Protein AF-A0A252CTJ3-F1 (afdb_monomer_lite)

Secondary structure (DSSP, 8-state):
---S---------SSHHHHHHHHHHHTTTS---HHHHHHHHHHHHHHHHHHHHHHHHHHHHHHHHHTT--TTT-----PPP--TTHHHHHHHHHTT---HHHHHHHHHHHHHHHHHHHTT-HHHHHHHHHIIIII-HHHHHHHHHHS--STT---------STTBTTB-SS--SSTTEEEETTTEEEETTTS-HHHHHHH-TT--BTT---SSS----S---------HHHHHHHHHHHHHTTS-HHHHHHHHHHHHHHHT------

Structure (mmCIF, N/CA/C/O backbone):
data_AF-A0A252CTJ3-F1
#
_entry.id   AF-A0A252CTJ3-F1
#
loop_
_atom_site.group_PDB
_atom_site.id
_atom_site.type_symbol
_atom_site.label_atom_id
_atom_site.label_alt_id
_atom_site.label_comp_id
_atom_site.label_asym_id
_atom_site.label_entity_id
_atom_site.label_seq_id
_atom_site.pdbx_PDB_ins_code
_atom_site.Cartn_x
_atom_site.Cartn_y
_atom_site.Cartn_z
_atom_site.occupancy
_atom_site.B_iso_or_equiv
_atom_site.auth_seq_id
_atom_site.auth_comp_id
_atom_site.auth_asym_id
_atom_site.auth_atom_id
_atom_site.pdbx_PDB_model_num
ATOM 1 N N . MET A 1 1 ? -12.353 -29.014 -25.609 1.00 56.56 1 MET A N 1
ATOM 2 C CA . MET A 1 1 ? -11.200 -28.282 -26.178 1.00 56.56 1 MET A CA 1
ATOM 3 C C . MET A 1 1 ? -10.138 -29.323 -26.532 1.00 56.56 1 MET A C 1
ATOM 5 O O . MET A 1 1 ? -9.503 -29.830 -25.624 1.00 56.56 1 MET A O 1
ATOM 9 N N . GLY A 1 2 ? -10.028 -29.732 -27.802 1.00 74.56 2 GLY A N 1
ATOM 10 C CA . GLY A 1 2 ? -9.095 -30.774 -28.274 1.00 74.56 2 GLY A CA 1
ATOM 11 C C . GLY A 1 2 ? -7.754 -30.195 -28.725 1.00 74.56 2 GLY A C 1
ATOM 12 O O . GLY A 1 2 ? -7.464 -30.168 -29.915 1.00 74.56 2 GLY A O 1
ATOM 13 N N . TRP A 1 3 ? -6.983 -29.649 -27.788 1.00 75.88 3 TRP A N 1
ATOM 14 C CA . TRP A 1 3 ? -5.689 -29.036 -28.090 1.00 75.88 3 TRP A CA 1
ATOM 15 C C . TRP A 1 3 ? -4.598 -30.094 -27.915 1.00 75.88 3 TRP A C 1
ATOM 17 O O . TRP A 1 3 ? -4.319 -30.498 -26.792 1.00 75.88 3 TRP A O 1
ATOM 27 N N . ASN A 1 4 ? -4.005 -30.546 -29.023 1.00 80.56 4 ASN A N 1
ATOM 28 C CA . ASN A 1 4 ? -2.945 -31.563 -29.003 1.00 80.56 4 ASN A CA 1
ATOM 29 C C . ASN A 1 4 ? -1.544 -30.960 -28.826 1.00 80.56 4 ASN A C 1
ATOM 31 O O . ASN A 1 4 ? -0.648 -31.659 -28.379 1.00 80.56 4 ASN A O 1
ATOM 35 N N . ASN A 1 5 ? -1.364 -29.676 -29.158 1.00 83.94 5 ASN A N 1
ATOM 36 C CA . ASN A 1 5 ? -0.121 -28.924 -28.988 1.00 83.94 5 ASN A CA 1
ATOM 37 C C . ASN A 1 5 ? -0.451 -27.458 -28.674 1.00 83.94 5 ASN A C 1
ATOM 39 O O . ASN A 1 5 ? -1.378 -26.897 -29.262 1.00 83.94 5 ASN A O 1
ATOM 43 N N . ILE A 1 6 ? 0.308 -26.841 -27.767 1.00 85.56 6 ILE A N 1
ATOM 44 C CA . ILE A 1 6 ? 0.193 -25.420 -27.411 1.00 85.56 6 ILE A CA 1
ATOM 45 C C . ILE A 1 6 ? 1.484 -24.731 -27.872 1.00 85.56 6 ILE A C 1
ATOM 47 O O . ILE A 1 6 ? 2.560 -25.174 -27.468 1.00 85.56 6 ILE A O 1
ATOM 51 N N . PRO A 1 7 ? 1.419 -23.687 -28.716 1.00 86.50 7 PRO A N 1
ATOM 52 C CA . PRO A 1 7 ? 2.608 -22.934 -29.095 1.00 86.50 7 PRO A CA 1
ATOM 53 C C . PRO A 1 7 ? 3.170 -22.199 -27.872 1.00 86.50 7 PRO A C 1
ATOM 55 O O . PRO A 1 7 ? 2.433 -21.515 -27.162 1.00 86.50 7 PRO A O 1
ATOM 58 N N . VAL A 1 8 ? 4.472 -22.352 -27.631 1.00 88.62 8 VAL A N 1
ATOM 59 C CA . VAL A 1 8 ? 5.199 -21.706 -26.530 1.00 88.62 8 VAL A CA 1
ATOM 60 C C . VAL A 1 8 ? 6.237 -20.759 -27.120 1.00 88.62 8 VAL A C 1
ATOM 62 O O . VAL A 1 8 ? 6.987 -21.144 -28.015 1.00 88.62 8 VAL A O 1
ATOM 65 N N . GLU A 1 9 ? 6.290 -19.534 -26.606 1.00 89.56 9 GLU A N 1
ATOM 66 C CA . GLU A 1 9 ? 7.332 -18.555 -26.913 1.00 89.56 9 GLU A CA 1
ATOM 67 C C . GLU A 1 9 ? 8.244 -18.407 -25.689 1.00 89.56 9 GLU A C 1
ATOM 69 O O . GLU A 1 9 ? 7.762 -18.202 -24.575 1.00 89.56 9 GLU A O 1
ATOM 74 N N . VAL A 1 10 ? 9.559 -18.519 -25.889 1.00 90.88 10 VAL A N 1
ATOM 75 C CA . VAL A 1 10 ? 10.561 -18.278 -24.842 1.00 90.88 10 VAL A CA 1
ATOM 76 C C . VAL A 1 10 ? 11.205 -16.924 -25.115 1.00 90.88 10 VAL A C 1
ATOM 78 O O . VAL A 1 10 ? 11.703 -16.691 -26.215 1.00 90.88 10 VAL A O 1
ATOM 81 N N . ARG A 1 11 ? 11.191 -16.032 -24.120 1.00 91.94 11 ARG A N 1
ATOM 82 C CA . ARG A 1 11 ? 11.812 -14.704 -24.197 1.00 91.94 11 ARG A CA 1
ATOM 83 C C . ARG A 1 11 ? 12.869 -14.547 -23.117 1.00 91.94 11 ARG A C 1
ATOM 85 O O . ARG A 1 11 ? 12.662 -14.961 -21.979 1.00 91.94 11 ARG A O 1
ATOM 92 N N . GLU A 1 12 ? 13.970 -13.900 -23.474 1.00 93.94 12 GLU A N 1
ATOM 93 C CA . GLU A 1 12 ? 15.027 -13.525 -22.540 1.00 93.94 12 GLU A CA 1
ATOM 94 C C . GLU A 1 12 ? 14.907 -12.043 -22.172 1.00 93.94 12 GLU A C 1
ATOM 96 O O . GLU A 1 12 ? 14.630 -11.195 -23.024 1.00 93.94 12 GLU A O 1
ATOM 101 N N . PHE A 1 13 ? 15.130 -11.727 -20.895 1.00 93.12 13 PHE A N 1
ATOM 102 C CA . PHE A 1 13 ? 15.061 -10.365 -20.371 1.00 93.12 13 PHE A CA 1
ATOM 103 C C . PHE A 1 13 ? 16.406 -9.944 -19.770 1.00 93.12 13 PHE A C 1
ATOM 105 O O . PHE A 1 13 ? 17.086 -10.757 -19.146 1.00 93.12 13 PHE A O 1
ATOM 112 N N . PRO A 1 14 ? 16.791 -8.660 -19.895 1.00 90.12 14 PRO A N 1
ATOM 113 C CA . PRO A 1 14 ? 18.080 -8.175 -19.402 1.00 90.12 14 PRO A CA 1
ATOM 114 C C . PRO A 1 14 ? 18.165 -8.131 -17.870 1.00 90.12 14 PRO A C 1
ATOM 116 O O . PRO A 1 14 ? 19.258 -8.136 -17.309 1.00 90.12 14 PRO A O 1
ATOM 119 N N . ASN A 1 15 ? 17.025 -8.024 -17.182 1.00 90.38 15 ASN A N 1
ATOM 120 C CA . ASN A 1 15 ? 16.935 -8.026 -15.728 1.00 90.38 15 ASN A CA 1
ATOM 121 C C . ASN A 1 15 ? 15.527 -8.440 -15.261 1.00 90.38 15 ASN A C 1
ATOM 123 O O . ASN A 1 15 ? 14.567 -8.432 -16.032 1.00 90.38 15 ASN A O 1
ATOM 127 N N . GLN A 1 16 ? 15.407 -8.738 -13.966 1.00 89.12 16 GLN A N 1
ATOM 128 C CA . GLN A 1 16 ? 14.145 -9.143 -13.339 1.00 89.12 16 GLN A CA 1
ATOM 129 C C . GLN A 1 16 ? 13.052 -8.057 -13.429 1.00 89.12 16 GLN A C 1
ATOM 131 O O . GLN A 1 16 ? 11.864 -8.360 -13.462 1.00 89.12 16 GLN A O 1
ATOM 136 N N . GLU A 1 17 ? 13.426 -6.775 -13.462 1.00 88.50 17 GLU A N 1
ATOM 137 C CA . GLU A 1 17 ? 12.458 -5.674 -13.555 1.00 88.50 17 GLU A CA 1
ATOM 138 C C . GLU A 1 17 ? 11.782 -5.620 -14.931 1.00 88.50 17 GLU A C 1
ATOM 140 O O . GLU A 1 17 ? 10.576 -5.393 -14.995 1.00 88.50 17 GLU A O 1
ATOM 145 N N . ALA A 1 18 ? 12.535 -5.863 -16.008 1.00 89.00 18 ALA A N 1
ATOM 146 C CA . ALA A 1 18 ? 12.025 -5.922 -17.375 1.00 89.00 18 ALA A CA 1
ATOM 147 C C . ALA A 1 18 ? 11.124 -7.144 -17.595 1.00 89.00 18 ALA A C 1
ATOM 149 O O . ALA A 1 18 ? 10.092 -7.029 -18.250 1.00 89.00 18 ALA A O 1
ATOM 150 N N . GLU A 1 19 ? 11.481 -8.283 -17.000 1.00 93.00 19 GLU A N 1
ATOM 151 C CA . GLU A 1 19 ? 10.643 -9.486 -16.996 1.00 93.00 19 GLU A CA 1
ATOM 152 C C . GLU A 1 19 ? 9.296 -9.223 -16.303 1.00 93.00 19 GLU A C 1
ATOM 154 O O . GLU A 1 19 ? 8.233 -9.465 -16.876 1.00 93.00 19 GLU A O 1
ATOM 159 N N . ILE A 1 20 ? 9.322 -8.656 -15.089 1.00 92.31 20 ILE A N 1
ATOM 160 C CA . ILE A 1 20 ? 8.100 -8.321 -14.342 1.00 92.31 20 ILE A CA 1
ATOM 161 C C . ILE A 1 20 ? 7.276 -7.267 -15.089 1.00 92.31 20 ILE A C 1
ATOM 163 O O . ILE A 1 20 ? 6.051 -7.361 -15.122 1.00 92.31 20 ILE A O 1
ATOM 167 N N . GLU A 1 21 ? 7.916 -6.263 -15.687 1.00 92.69 21 GLU A N 1
ATOM 168 C CA . GLU A 1 21 ? 7.226 -5.244 -16.480 1.00 92.69 21 GLU A CA 1
ATOM 169 C C . GLU A 1 21 ? 6.496 -5.864 -17.677 1.00 92.69 21 GLU A C 1
ATOM 171 O O . GLU A 1 21 ? 5.313 -5.579 -17.870 1.00 92.69 21 GLU A O 1
ATOM 176 N N . ALA A 1 22 ? 7.153 -6.748 -18.432 1.00 92.94 22 ALA A N 1
ATOM 177 C CA . ALA A 1 22 ? 6.529 -7.461 -19.542 1.00 92.94 22 ALA A CA 1
ATOM 178 C C . ALA A 1 22 ? 5.335 -8.302 -19.070 1.00 92.94 22 ALA A C 1
ATOM 180 O O . ALA A 1 22 ? 4.245 -8.187 -19.629 1.00 92.94 22 ALA A O 1
ATOM 181 N N . LEU A 1 23 ? 5.496 -9.050 -17.975 1.00 92.81 23 LEU A N 1
ATOM 182 C CA . LEU A 1 23 ? 4.422 -9.853 -17.388 1.00 92.81 23 LEU A CA 1
ATOM 183 C C . LEU A 1 23 ? 3.210 -8.998 -16.972 1.00 92.81 23 LEU A C 1
ATOM 185 O O . LEU A 1 23 ? 2.058 -9.396 -17.166 1.00 92.81 23 LEU A O 1
ATOM 189 N N . LEU A 1 24 ? 3.446 -7.820 -16.387 1.00 93.06 24 LEU A N 1
ATOM 190 C CA . LEU A 1 24 ? 2.382 -6.896 -15.982 1.00 93.06 24 LEU A CA 1
ATOM 191 C C . LEU A 1 24 ? 1.656 -6.293 -17.188 1.00 93.06 24 LEU A C 1
ATOM 193 O O . LEU A 1 24 ? 0.433 -6.136 -17.142 1.00 93.06 24 LEU A O 1
ATOM 197 N N . LEU A 1 25 ? 2.394 -5.968 -18.251 1.00 92.12 25 LEU A N 1
ATOM 198 C CA . LEU A 1 25 ? 1.846 -5.432 -19.498 1.00 92.12 25 LEU A CA 1
ATOM 199 C C . LEU A 1 25 ? 1.002 -6.469 -20.242 1.00 92.12 25 LEU A C 1
ATOM 201 O O . LEU A 1 25 ? -0.104 -6.150 -20.666 1.00 92.12 25 LEU A O 1
ATOM 205 N N . GLU A 1 26 ? 1.459 -7.717 -20.328 1.00 90.94 26 GLU A N 1
ATOM 206 C CA . GLU A 1 26 ? 0.693 -8.814 -20.938 1.00 90.94 26 GLU A CA 1
ATOM 207 C C . GLU A 1 26 ? -0.620 -9.094 -20.201 1.00 90.94 26 GLU A C 1
ATOM 209 O O . GLU A 1 26 ? -1.614 -9.504 -20.796 1.00 90.94 26 GLU A O 1
ATOM 214 N N . ASN A 1 27 ? -0.653 -8.824 -18.896 1.00 91.56 27 ASN A N 1
ATOM 215 C CA . ASN A 1 27 ? -1.861 -8.952 -18.096 1.00 91.56 27 ASN A CA 1
ATOM 216 C C . ASN A 1 27 ? -2.704 -7.670 -18.048 1.00 91.56 27 ASN A C 1
ATOM 218 O O . ASN A 1 27 ? -3.720 -7.677 -17.354 1.00 91.56 27 ASN A O 1
ATOM 222 N N . ALA A 1 28 ? -2.332 -6.569 -18.713 1.00 88.75 28 ALA A N 1
ATOM 223 C CA . ALA A 1 28 ? -2.954 -5.251 -18.526 1.00 88.75 28 ALA A CA 1
ATOM 224 C C . ALA A 1 28 ? -4.482 -5.259 -18.716 1.00 88.75 28 ALA A C 1
ATOM 226 O O . ALA A 1 28 ? -5.197 -4.755 -17.847 1.00 88.75 28 ALA A O 1
ATOM 227 N N . ASP A 1 29 ? -4.967 -5.919 -19.771 1.00 87.69 29 ASP A N 1
ATOM 228 C CA . ASP A 1 29 ? -6.382 -5.918 -20.178 1.00 87.69 29 ASP A CA 1
ATOM 229 C C . ASP A 1 29 ? -7.264 -6.912 -19.408 1.00 87.69 29 ASP A C 1
ATOM 231 O O . ASP A 1 29 ? -8.491 -6.936 -19.555 1.00 87.69 29 ASP A O 1
ATOM 235 N N . ARG A 1 30 ? -6.673 -7.750 -18.550 1.00 90.31 30 ARG A N 1
ATOM 236 C CA . ARG A 1 30 ? -7.431 -8.730 -17.768 1.00 90.31 30 ARG A CA 1
ATOM 237 C C . ARG A 1 30 ? -8.368 -8.026 -16.783 1.00 90.31 30 ARG A C 1
ATOM 239 O O . ARG A 1 30 ? -7.970 -7.121 -16.049 1.00 90.31 30 ARG A O 1
ATOM 246 N N . LYS A 1 31 ? -9.607 -8.519 -16.668 1.00 91.44 31 LYS A N 1
ATOM 247 C CA . LYS A 1 31 ? -10.526 -8.107 -15.596 1.00 91.44 31 LYS A CA 1
ATOM 248 C C . LYS A 1 31 ? -9.970 -8.559 -14.240 1.00 91.44 31 LYS A C 1
ATOM 250 O O . LYS A 1 31 ? -9.943 -9.752 -13.943 1.00 91.44 31 LYS A O 1
ATOM 255 N N . LYS A 1 32 ? -9.537 -7.591 -13.430 1.00 92.75 32 LYS A N 1
ATOM 256 C CA . LYS A 1 32 ? -8.867 -7.799 -12.136 1.00 92.75 32 LYS A CA 1
ATOM 257 C C . LYS A 1 32 ? -9.712 -7.304 -10.971 1.00 92.75 32 LYS A C 1
ATOM 259 O O . LYS A 1 32 ? -10.395 -6.282 -11.084 1.00 92.75 32 LYS A O 1
ATOM 264 N N . THR A 1 33 ? -9.612 -7.989 -9.837 1.00 94.62 33 THR A N 1
ATOM 265 C CA . THR A 1 33 ? -10.173 -7.521 -8.562 1.00 94.62 33 THR A CA 1
ATOM 266 C C . THR A 1 33 ? -9.371 -6.341 -8.004 1.00 94.62 33 THR A C 1
ATOM 268 O O . THR A 1 33 ? -8.243 -6.079 -8.431 1.00 94.62 33 THR A O 1
ATOM 271 N N . ASN A 1 34 ? -9.931 -5.615 -7.033 1.00 93.31 34 ASN A N 1
ATOM 272 C CA . ASN A 1 34 ? -9.223 -4.500 -6.400 1.00 93.31 34 ASN A CA 1
ATOM 273 C C . ASN A 1 34 ? -7.940 -4.965 -5.709 1.00 93.31 34 ASN A C 1
ATOM 275 O O . ASN A 1 34 ? -6.911 -4.309 -5.829 1.00 93.31 34 ASN A O 1
ATOM 279 N N . GLU A 1 35 ? -7.966 -6.119 -5.045 1.00 94.56 35 GLU A N 1
ATOM 280 C CA . GLU A 1 35 ? -6.767 -6.711 -4.456 1.00 94.56 35 GLU A CA 1
ATOM 281 C C . GLU A 1 35 ? -5.689 -7.000 -5.511 1.00 94.56 35 GLU A C 1
ATOM 283 O O . GLU A 1 35 ? -4.530 -6.634 -5.318 1.00 94.56 35 GLU A O 1
ATOM 288 N N . GLN A 1 36 ? -6.058 -7.604 -6.646 1.00 94.62 36 GLN A N 1
ATOM 289 C CA . GLN A 1 36 ? -5.117 -7.894 -7.734 1.00 94.62 36 GLN A CA 1
ATOM 290 C C . GLN A 1 36 ? -4.495 -6.610 -8.290 1.00 94.62 36 GLN A C 1
ATOM 292 O O . GLN A 1 36 ? -3.275 -6.523 -8.398 1.00 94.62 36 GLN A O 1
ATOM 297 N N . LYS A 1 37 ? -5.309 -5.576 -8.538 1.00 94.50 37 LYS A N 1
ATOM 298 C CA . LYS A 1 37 ? -4.825 -4.253 -8.966 1.00 94.50 37 LYS A CA 1
ATOM 299 C C . LYS A 1 37 ? -3.830 -3.652 -7.976 1.00 94.50 37 LYS A C 1
ATOM 301 O O . LYS A 1 37 ? -2.850 -3.038 -8.384 1.00 94.50 37 LYS A O 1
ATOM 306 N N . VAL A 1 38 ? -4.058 -3.822 -6.673 1.00 95.12 38 VAL A N 1
ATOM 307 C CA . VAL A 1 38 ? -3.140 -3.332 -5.633 1.00 95.12 38 VAL A CA 1
ATOM 308 C C . VAL A 1 38 ? -1.836 -4.126 -5.624 1.00 95.12 38 VAL A C 1
ATOM 310 O O . VAL A 1 38 ? -0.771 -3.519 -5.527 1.00 95.12 38 VAL A O 1
ATOM 313 N N . ARG A 1 39 ? -1.887 -5.456 -5.756 1.00 95.00 39 ARG A N 1
ATOM 314 C CA . ARG A 1 39 ? -0.681 -6.300 -5.836 1.00 95.00 39 ARG A CA 1
ATOM 315 C C . ARG A 1 39 ? 0.156 -5.963 -7.074 1.00 95.00 39 ARG A C 1
ATOM 317 O O . ARG A 1 39 ? 1.366 -5.781 -6.958 1.00 95.00 39 ARG A O 1
ATOM 324 N N . GLU A 1 40 ? -0.482 -5.776 -8.226 1.00 94.44 40 GLU A N 1
ATOM 325 C CA . GLU A 1 40 ? 0.189 -5.298 -9.441 1.00 94.44 40 GLU A CA 1
ATOM 326 C C . GLU A 1 40 ? 0.775 -3.897 -9.259 1.00 94.44 40 GLU A C 1
ATOM 328 O O . GLU A 1 40 ? 1.908 -3.641 -9.655 1.00 94.44 40 GLU A O 1
ATOM 333 N N . ALA A 1 41 ? 0.048 -2.991 -8.603 1.00 94.12 41 ALA A N 1
ATOM 334 C CA . ALA A 1 41 ? 0.545 -1.655 -8.302 1.00 94.12 41 ALA A CA 1
ATOM 335 C C . ALA A 1 41 ? 1.800 -1.687 -7.416 1.00 94.12 41 ALA A C 1
ATOM 337 O O . ALA A 1 41 ? 2.720 -0.904 -7.635 1.00 94.12 41 ALA A O 1
ATOM 338 N N . ILE A 1 42 ? 1.890 -2.609 -6.455 1.00 93.75 42 ILE A N 1
ATOM 339 C CA . ILE A 1 42 ? 3.101 -2.794 -5.642 1.00 93.75 42 ILE A CA 1
ATOM 340 C C . ILE A 1 42 ? 4.288 -3.217 -6.520 1.00 93.75 42 ILE A C 1
ATOM 342 O O . ILE A 1 42 ? 5.397 -2.716 -6.319 1.00 93.75 42 ILE A O 1
ATOM 346 N N . ALA A 1 43 ? 4.070 -4.091 -7.507 1.00 94.06 43 ALA A N 1
ATOM 347 C CA . ALA A 1 43 ? 5.105 -4.482 -8.463 1.00 94.06 43 ALA A CA 1
ATOM 348 C C . ALA A 1 43 ? 5.523 -3.303 -9.364 1.00 94.06 43 ALA A C 1
ATOM 350 O O . ALA A 1 43 ? 6.712 -2.988 -9.452 1.00 94.06 43 ALA A O 1
ATOM 351 N N . TRP A 1 44 ? 4.557 -2.566 -9.923 1.00 93.56 44 TRP A N 1
ATOM 352 C CA . TRP A 1 44 ? 4.803 -1.341 -10.694 1.00 93.56 44 TRP A CA 1
ATOM 353 C C . TRP A 1 44 ? 5.537 -0.261 -9.891 1.00 93.56 44 TRP A C 1
ATOM 355 O O . TRP A 1 44 ? 6.386 0.444 -10.432 1.00 93.56 44 TRP A O 1
ATOM 365 N N . GLU A 1 45 ? 5.254 -0.130 -8.593 1.00 92.00 45 GLU A N 1
ATOM 366 C CA . GLU A 1 45 ? 5.939 0.818 -7.712 1.00 92.00 45 GLU A CA 1
ATOM 367 C C . GLU A 1 45 ? 7.439 0.514 -7.612 1.00 92.00 45 GLU A C 1
ATOM 369 O O . GLU A 1 45 ? 8.239 1.449 -7.558 1.00 92.00 45 GLU A O 1
ATOM 374 N N . ARG A 1 46 ? 7.839 -0.766 -7.611 1.00 90.44 46 ARG A N 1
ATOM 375 C CA . ARG A 1 46 ? 9.259 -1.166 -7.593 1.00 90.44 46 ARG A CA 1
ATOM 376 C C . ARG A 1 46 ? 9.956 -0.752 -8.890 1.00 90.44 46 ARG A C 1
ATOM 378 O O . ARG A 1 46 ? 10.992 -0.095 -8.824 1.00 90.44 46 ARG A O 1
ATOM 385 N N . ILE A 1 47 ? 9.334 -1.036 -10.035 1.00 89.88 47 ILE A N 1
ATOM 386 C CA . ILE A 1 47 ? 9.858 -0.688 -11.364 1.00 89.88 47 ILE A CA 1
ATOM 387 C C . ILE A 1 47 ? 9.963 0.836 -11.531 1.00 89.88 47 ILE A C 1
ATOM 389 O O . ILE A 1 47 ? 11.015 1.363 -11.893 1.00 89.88 47 ILE A O 1
ATOM 393 N N . GLU A 1 48 ? 8.906 1.588 -11.207 1.00 90.06 48 GLU A N 1
ATOM 394 C CA . GLU A 1 48 ? 8.916 3.050 -11.362 1.00 90.06 48 GLU A CA 1
ATOM 395 C C . GLU A 1 48 ? 9.895 3.723 -10.387 1.00 90.06 48 GLU A C 1
ATOM 397 O O . GLU A 1 48 ? 10.465 4.761 -10.725 1.00 90.06 48 GLU A O 1
ATOM 402 N N . LYS A 1 49 ? 10.151 3.143 -9.204 1.00 87.38 49 LYS A N 1
ATOM 403 C CA . LYS A 1 49 ? 11.215 3.605 -8.293 1.00 87.38 49 LYS A CA 1
ATOM 404 C C . LYS A 1 49 ? 12.605 3.426 -8.901 1.00 87.38 49 LYS A C 1
ATOM 406 O O . LYS A 1 49 ? 13.401 4.365 -8.841 1.00 87.38 49 LYS A O 1
ATOM 411 N N . ALA A 1 50 ? 12.890 2.274 -9.506 1.00 86.69 50 ALA A N 1
ATOM 412 C CA . ALA A 1 50 ? 14.163 2.025 -10.183 1.00 86.69 50 ALA A CA 1
ATOM 413 C C . ALA A 1 50 ? 14.366 2.992 -11.363 1.00 86.69 50 ALA A C 1
ATOM 415 O O . ALA A 1 50 ? 15.377 3.699 -11.425 1.00 86.69 50 ALA A O 1
ATOM 416 N N . LYS A 1 51 ? 13.346 3.143 -12.219 1.00 85.12 51 LYS A N 1
ATOM 417 C CA . LYS A 1 51 ? 13.351 4.107 -13.333 1.00 85.12 51 LYS A CA 1
ATOM 418 C C . LYS A 1 51 ? 13.496 5.552 -12.851 1.00 85.12 51 LYS A C 1
ATOM 420 O O . LYS A 1 51 ? 14.235 6.333 -13.447 1.00 85.12 51 LYS A O 1
ATOM 425 N N . ALA A 1 52 ? 12.827 5.937 -11.762 1.00 84.50 52 ALA A N 1
ATOM 426 C CA . ALA A 1 52 ? 12.956 7.276 -11.186 1.00 84.50 52 ALA A CA 1
ATOM 427 C C . ALA A 1 52 ? 14.378 7.559 -10.683 1.00 84.50 52 ALA A C 1
ATOM 429 O O . ALA A 1 52 ? 14.906 8.638 -10.957 1.00 84.50 52 ALA A O 1
ATOM 430 N N . LYS A 1 53 ? 15.015 6.588 -10.018 1.00 85.31 53 LYS A N 1
ATOM 431 C CA . LYS A 1 53 ? 16.409 6.694 -9.567 1.00 85.31 53 LYS A CA 1
ATOM 432 C C . LYS A 1 53 ? 17.370 6.858 -10.748 1.00 85.31 53 LYS A C 1
ATOM 434 O O . LYS A 1 53 ? 18.221 7.741 -10.708 1.00 85.31 53 LYS A O 1
ATOM 439 N N . GLN A 1 54 ? 17.194 6.081 -11.818 1.00 83.38 54 GLN A N 1
ATOM 440 C CA . GLN A 1 54 ? 17.990 6.226 -13.043 1.00 83.38 54 GLN A CA 1
ATOM 441 C C . GLN A 1 54 ? 17.818 7.613 -13.676 1.00 83.38 54 GLN A C 1
ATOM 443 O O . GLN A 1 54 ? 18.806 8.274 -13.993 1.00 83.38 54 GLN A O 1
ATOM 448 N N . ARG A 1 55 ? 16.578 8.112 -13.794 1.00 82.38 55 ARG A N 1
ATOM 449 C CA . ARG A 1 55 ? 16.316 9.472 -14.302 1.00 82.38 55 ARG A CA 1
ATOM 450 C C . ARG A 1 55 ? 16.995 10.541 -13.450 1.00 82.38 55 ARG A C 1
ATOM 452 O O . ARG A 1 55 ? 17.568 11.473 -14.005 1.00 82.38 55 ARG A O 1
ATOM 459 N N . GLN A 1 56 ? 16.967 10.400 -12.125 1.00 81.62 56 GLN A N 1
ATOM 460 C CA . GLN A 1 56 ? 17.643 11.324 -11.214 1.00 81.62 56 GLN A CA 1
ATOM 461 C C . GLN A 1 56 ? 19.165 11.301 -11.408 1.00 81.62 56 GLN A C 1
ATOM 463 O O . GLN A 1 56 ? 19.782 12.361 -11.466 1.00 81.62 56 GLN A O 1
ATOM 468 N N . GLN A 1 57 ? 19.766 10.120 -11.566 1.00 81.62 57 GLN A N 1
ATOM 469 C CA . GLN A 1 57 ? 21.202 9.976 -11.828 1.00 81.62 57 GLN A CA 1
ATOM 470 C C . GLN A 1 57 ? 21.611 10.598 -13.169 1.00 81.62 57 GLN A C 1
ATOM 472 O O . GLN A 1 57 ? 22.594 11.332 -13.224 1.00 81.62 57 GLN A O 1
ATOM 477 N N . ILE A 1 58 ? 20.838 10.372 -14.236 1.00 77.69 58 ILE A N 1
ATOM 478 C CA . ILE A 1 58 ? 21.098 10.959 -15.561 1.00 77.69 58 ILE A CA 1
ATOM 479 C C . ILE A 1 58 ? 20.927 12.481 -15.522 1.00 77.69 58 ILE A C 1
ATOM 481 O O . ILE A 1 58 ? 21.758 13.212 -16.064 1.00 77.69 58 ILE A O 1
ATOM 485 N N . ALA A 1 59 ? 19.882 12.981 -14.858 1.00 77.88 59 ALA A N 1
ATOM 486 C CA . ALA A 1 59 ? 19.660 14.416 -14.685 1.00 77.88 59 ALA A CA 1
ATOM 487 C C . ALA A 1 59 ? 20.808 15.070 -13.897 1.00 77.88 59 ALA A C 1
ATOM 489 O O . ALA A 1 59 ? 21.316 16.117 -14.296 1.00 77.88 59 ALA A O 1
ATOM 490 N N . ALA A 1 60 ? 21.278 14.427 -12.825 1.00 78.56 60 ALA A N 1
ATOM 491 C CA . ALA A 1 60 ? 22.435 14.891 -12.066 1.00 78.56 60 ALA A CA 1
ATOM 492 C C . ALA A 1 60 ? 23.715 14.890 -12.919 1.00 78.56 60 ALA A C 1
ATOM 494 O O . ALA A 1 60 ? 24.415 15.898 -12.982 1.00 78.56 60 ALA A O 1
ATOM 495 N N . ALA A 1 61 ? 23.992 13.802 -13.646 1.00 76.00 61 ALA A N 1
ATOM 496 C CA . ALA A 1 61 ? 25.172 13.682 -14.503 1.00 76.00 61 ALA A CA 1
ATOM 497 C C . ALA A 1 61 ? 25.187 14.721 -15.637 1.00 76.00 61 ALA A C 1
ATOM 499 O O . ALA A 1 61 ? 26.209 15.355 -15.898 1.00 76.00 61 ALA A O 1
ATOM 500 N N . THR A 1 62 ? 24.044 14.939 -16.291 1.00 76.50 62 THR A N 1
ATOM 501 C CA . THR A 1 62 ? 23.904 15.945 -17.357 1.00 76.50 62 THR A CA 1
ATOM 502 C C . THR A 1 62 ? 24.050 17.370 -16.827 1.00 76.50 62 THR A C 1
ATOM 504 O O . THR A 1 62 ? 24.688 18.197 -17.479 1.00 76.50 62 THR A O 1
ATOM 507 N N . THR A 1 63 ? 23.522 17.653 -15.636 1.00 76.75 63 THR A N 1
ATOM 508 C CA . THR A 1 63 ? 23.654 18.962 -14.976 1.00 76.75 63 THR A CA 1
ATOM 509 C C . THR A 1 63 ? 25.103 19.237 -14.579 1.00 76.75 63 THR A C 1
ATOM 511 O O . THR A 1 63 ? 25.640 20.292 -14.910 1.00 76.75 63 THR A O 1
ATOM 514 N N . ASN A 1 64 ? 25.779 18.259 -13.971 1.00 74.81 64 ASN A N 1
ATOM 515 C CA . ASN A 1 64 ? 27.192 18.368 -13.601 1.00 74.81 64 ASN A CA 1
ATOM 516 C C . ASN A 1 64 ? 28.090 18.584 -14.826 1.00 74.81 64 ASN A C 1
ATOM 518 O O . ASN A 1 64 ? 28.969 19.445 -14.793 1.00 74.81 64 ASN A O 1
ATOM 522 N N . LYS A 1 65 ? 27.811 17.885 -15.939 1.00 75.69 65 LYS A N 1
ATOM 523 C CA . LYS A 1 65 ? 28.514 18.081 -17.217 1.00 75.69 65 LYS A CA 1
ATOM 524 C C . LYS A 1 65 ? 28.343 19.502 -17.764 1.00 75.69 65 LYS A C 1
ATOM 526 O O . LYS A 1 65 ? 29.318 20.085 -18.224 1.00 75.69 65 LYS A O 1
ATOM 531 N N . LYS A 1 66 ? 27.132 20.072 -17.708 1.00 76.44 66 LYS A N 1
ATOM 532 C CA . LYS A 1 66 ? 26.865 21.456 -18.153 1.00 76.44 66 LYS A CA 1
ATOM 533 C C . LYS A 1 66 ? 27.561 22.505 -17.285 1.00 76.44 66 LYS A C 1
ATOM 535 O O . LYS A 1 66 ? 27.971 23.534 -17.802 1.00 76.44 66 LYS A O 1
ATOM 540 N N . LEU A 1 67 ? 27.692 22.241 -15.987 1.00 77.19 67 LEU A N 1
ATOM 541 C CA . LEU A 1 67 ? 28.323 23.144 -15.021 1.00 77.19 67 LEU A CA 1
ATOM 542 C C . LEU A 1 67 ? 29.852 22.985 -14.941 1.00 77.19 67 LEU A C 1
ATOM 544 O O . LEU A 1 67 ? 30.479 23.646 -14.119 1.00 77.19 67 LEU A O 1
ATOM 548 N N . GLY A 1 68 ? 30.455 22.095 -15.741 1.00 70.88 68 GLY A N 1
ATOM 549 C CA . GLY A 1 68 ? 31.900 21.840 -15.718 1.00 70.88 68 GLY A CA 1
ATOM 550 C C . GLY A 1 68 ? 32.421 21.270 -14.390 1.00 70.88 68 GLY A C 1
ATOM 551 O O . GLY A 1 68 ? 33.620 21.333 -14.130 1.00 70.88 68 GLY A O 1
ATOM 552 N N . ARG A 1 69 ? 31.544 20.728 -13.530 1.00 66.75 69 ARG A N 1
ATOM 553 C CA . ARG A 1 69 ? 31.926 20.153 -12.229 1.00 66.75 69 ARG A CA 1
ATOM 554 C C . ARG A 1 69 ? 32.413 18.714 -12.406 1.00 66.75 69 ARG A C 1
ATOM 556 O O . ARG A 1 69 ? 31.753 17.911 -13.068 1.00 66.75 69 ARG A O 1
ATOM 563 N N . SER A 1 70 ? 33.550 18.375 -11.792 1.00 57.25 70 SER A N 1
ATOM 564 C CA . SER A 1 70 ? 34.030 16.992 -11.715 1.00 57.25 70 SER A CA 1
ATOM 565 C C . SER A 1 70 ? 33.336 16.255 -10.563 1.00 57.25 70 SER A C 1
ATOM 567 O O . SER A 1 70 ? 32.868 16.865 -9.598 1.00 57.25 70 SER A O 1
ATOM 569 N N . VAL A 1 71 ? 33.293 14.921 -10.638 1.00 56.75 71 VAL A N 1
ATOM 570 C CA . VAL A 1 71 ? 32.707 14.056 -9.594 1.00 56.75 71 VAL A CA 1
ATOM 571 C C . VAL A 1 71 ? 33.332 14.318 -8.208 1.00 56.75 71 VAL A C 1
ATOM 573 O O . VAL A 1 71 ? 32.685 14.081 -7.195 1.00 56.75 71 VAL A O 1
ATOM 576 N N . GLN A 1 72 ? 34.549 14.873 -8.151 1.00 53.66 72 GLN A N 1
ATOM 577 C CA . GLN A 1 72 ? 35.295 15.138 -6.914 1.00 53.66 72 GLN A CA 1
ATOM 578 C C . GLN A 1 72 ? 34.951 16.473 -6.229 1.00 53.66 72 GLN A C 1
ATOM 580 O O . GLN A 1 72 ? 35.198 16.604 -5.036 1.00 53.66 72 GLN A O 1
ATOM 585 N N . THR A 1 73 ? 34.370 17.456 -6.928 1.00 48.59 73 THR A N 1
ATOM 586 C CA . THR A 1 73 ? 34.072 18.795 -6.364 1.00 48.59 73 THR A CA 1
ATOM 587 C C . THR A 1 73 ? 32.588 19.044 -6.100 1.00 48.59 73 THR A C 1
ATOM 589 O O . THR A 1 73 ? 32.195 20.142 -5.702 1.00 48.59 73 THR A O 1
ATOM 592 N N . THR A 1 74 ? 31.732 18.040 -6.306 1.00 52.06 74 THR A N 1
ATOM 593 C CA . THR A 1 74 ? 30.280 18.223 -6.195 1.00 52.06 74 THR A CA 1
ATOM 594 C C . THR A 1 74 ? 29.819 18.037 -4.747 1.00 52.06 74 THR A C 1
ATOM 596 O O . THR A 1 74 ? 29.355 16.970 -4.355 1.00 52.06 74 THR A O 1
ATOM 599 N N . LEU A 1 75 ? 29.946 19.093 -3.942 1.00 52.16 75 LEU A N 1
ATOM 600 C CA . LEU A 1 75 ? 29.251 19.224 -2.660 1.00 52.16 75 LEU A CA 1
ATOM 601 C C . LEU A 1 75 ? 27.745 19.249 -2.973 1.00 52.16 75 LEU A C 1
ATOM 603 O O . LEU A 1 75 ? 27.261 20.155 -3.654 1.00 52.16 75 LEU A O 1
ATOM 607 N N . VAL A 1 76 ? 27.029 18.185 -2.605 1.00 52.78 76 VAL A N 1
ATOM 608 C CA . VAL A 1 76 ? 25.612 18.018 -2.950 1.00 52.78 76 VAL A CA 1
ATOM 609 C C . VAL A 1 76 ? 24.798 19.010 -2.121 1.00 52.78 76 VAL A C 1
ATOM 611 O O . VAL A 1 76 ? 24.553 18.782 -0.940 1.00 52.78 76 VAL A O 1
ATOM 614 N N . GLU A 1 77 ? 24.383 20.118 -2.730 1.00 50.56 77 GLU A N 1
ATOM 615 C CA . GLU A 1 77 ? 23.366 20.984 -2.139 1.00 50.56 77 GLU A CA 1
ATOM 616 C C . GLU A 1 77 ? 22.045 20.212 -2.044 1.00 50.56 77 GLU A C 1
ATOM 618 O O . GLU A 1 77 ? 21.603 19.553 -2.990 1.00 50.56 77 GLU A O 1
ATOM 623 N N . ASN A 1 78 ? 21.431 20.274 -0.864 1.00 47.06 78 ASN A N 1
ATOM 624 C CA . ASN A 1 78 ? 20.183 19.602 -0.532 1.00 47.06 78 ASN A CA 1
ATOM 625 C C . ASN A 1 78 ? 19.012 20.343 -1.202 1.00 47.06 78 ASN A C 1
ATOM 627 O O . ASN A 1 78 ? 18.272 21.085 -0.559 1.00 47.06 78 ASN A O 1
ATOM 631 N N . PHE A 1 79 ? 18.892 20.215 -2.527 1.00 50.97 79 PHE A N 1
ATOM 632 C CA . PHE A 1 79 ? 17.755 20.755 -3.269 1.00 50.97 79 PHE A CA 1
ATOM 633 C C . PHE A 1 79 ? 16.452 20.110 -2.773 1.00 50.97 79 PHE A C 1
ATOM 635 O O . PHE A 1 79 ? 16.441 18.918 -2.448 1.00 50.97 79 PHE A O 1
ATOM 642 N N . PRO A 1 80 ? 15.338 20.865 -2.729 1.00 41.31 80 PRO A N 1
ATOM 643 C CA . PRO A 1 80 ? 14.066 20.352 -2.246 1.00 41.31 80 PRO A CA 1
ATOM 644 C C . PRO A 1 80 ? 13.663 19.097 -3.020 1.00 41.31 80 PRO A C 1
ATOM 646 O O . PRO A 1 80 ? 13.693 19.047 -4.252 1.00 41.31 80 PRO A O 1
ATOM 649 N N . VAL A 1 81 ? 13.300 18.065 -2.261 1.00 50.25 81 VAL A N 1
ATOM 650 C CA . VAL A 1 81 ? 12.899 16.757 -2.773 1.00 50.25 81 VAL A CA 1
ATOM 651 C C . VAL A 1 81 ? 11.759 16.945 -3.777 1.00 50.25 81 VAL A C 1
ATOM 653 O O . VAL A 1 81 ? 10.754 17.584 -3.460 1.00 50.25 81 VAL A O 1
ATOM 656 N N . SER A 1 82 ? 11.910 16.386 -4.986 1.00 49.53 82 SER A N 1
ATOM 657 C CA . SER A 1 82 ? 10.829 16.308 -5.979 1.00 49.53 82 SER A CA 1
ATOM 658 C C . SER A 1 82 ? 9.528 15.880 -5.298 1.00 49.53 82 SER A C 1
ATOM 660 O O . SER A 1 82 ? 9.532 14.947 -4.491 1.00 49.53 82 SER A O 1
ATOM 662 N N . SER A 1 83 ? 8.438 16.594 -5.601 1.00 49.81 83 SER A N 1
ATOM 663 C CA . SER A 1 83 ? 7.150 16.510 -4.908 1.00 49.81 83 SER A CA 1
ATOM 664 C C . SER A 1 83 ? 6.787 15.059 -4.535 1.00 49.81 83 SER A C 1
ATOM 666 O O . SER A 1 83 ? 6.572 14.238 -5.442 1.00 49.81 83 SER A O 1
ATOM 668 N N . PRO A 1 84 ? 6.705 14.709 -3.238 1.00 52.16 84 PRO A N 1
ATOM 669 C CA . PRO A 1 84 ? 6.340 13.364 -2.821 1.00 52.16 84 PRO A CA 1
ATOM 670 C C . PRO A 1 84 ? 4.921 13.044 -3.307 1.00 52.16 84 PRO A C 1
ATOM 672 O O . PRO A 1 84 ? 3.948 13.657 -2.877 1.00 52.16 84 PRO A O 1
ATOM 675 N N . GLY A 1 85 ? 4.791 12.084 -4.227 1.00 58.31 85 GLY A N 1
ATOM 676 C CA . GLY A 1 85 ? 3.483 11.660 -4.742 1.00 58.31 85 GLY A CA 1
ATOM 677 C C . GLY A 1 85 ? 3.481 11.126 -6.171 1.00 58.31 85 GLY A C 1
ATOM 678 O O . GLY A 1 85 ? 2.717 10.208 -6.454 1.00 58.31 85 GLY A O 1
ATOM 679 N N . GLN A 1 86 ? 4.391 11.587 -7.038 1.00 77.94 86 GLN A N 1
ATOM 680 C CA . GLN A 1 86 ? 4.312 11.286 -8.477 1.00 77.94 86 GLN A CA 1
ATOM 681 C C . GLN A 1 86 ? 4.338 9.787 -8.803 1.00 77.94 86 GLN A C 1
ATOM 683 O O . GLN A 1 86 ? 3.506 9.318 -9.573 1.00 77.94 86 GLN A O 1
ATOM 688 N N . THR A 1 87 ? 5.248 9.014 -8.201 1.00 84.56 87 THR A N 1
ATOM 689 C CA . THR A 1 87 ? 5.321 7.556 -8.417 1.00 84.56 87 THR A CA 1
ATOM 690 C C . THR A 1 87 ? 4.010 6.876 -8.041 1.00 84.56 87 THR A C 1
ATOM 692 O O . THR A 1 87 ? 3.485 6.058 -8.786 1.00 84.56 87 THR A O 1
ATOM 695 N N . ARG A 1 88 ? 3.450 7.257 -6.893 1.00 86.75 88 ARG A N 1
ATOM 696 C CA . ARG A 1 88 ? 2.225 6.675 -6.358 1.00 86.75 88 ARG A CA 1
ATOM 697 C C . ARG A 1 88 ? 1.019 6.964 -7.248 1.00 86.75 88 ARG A C 1
ATOM 699 O O . ARG A 1 88 ? 0.192 6.085 -7.465 1.00 86.75 88 ARG A O 1
ATOM 706 N N . ASP A 1 89 ? 0.923 8.194 -7.740 1.00 88.69 89 ASP A N 1
ATOM 707 C CA . ASP A 1 89 ? -0.172 8.631 -8.603 1.00 88.69 89 ASP A CA 1
ATOM 708 C C . ASP A 1 89 ? -0.068 8.009 -10.003 1.00 88.69 89 ASP A C 1
ATOM 710 O O . ASP A 1 89 ? -1.072 7.536 -10.533 1.00 88.69 89 ASP A O 1
ATOM 714 N N . LYS A 1 90 ? 1.145 7.906 -10.569 1.00 88.56 90 LYS A N 1
ATOM 715 C CA . LYS A 1 90 ? 1.385 7.193 -11.837 1.00 88.56 90 LYS A CA 1
ATOM 716 C C . LYS A 1 90 ? 0.955 5.733 -11.755 1.00 88.56 90 LYS A C 1
ATOM 718 O O . LYS A 1 90 ? 0.200 5.267 -12.601 1.00 88.56 90 LYS A O 1
ATOM 723 N N . VAL A 1 91 ? 1.401 5.034 -10.714 1.00 91.81 91 VAL A N 1
ATOM 724 C CA . VAL A 1 91 ? 1.069 3.625 -10.487 1.00 91.81 91 VAL A CA 1
ATOM 725 C C . VAL A 1 91 ? -0.438 3.446 -10.291 1.00 91.81 91 VAL A C 1
ATOM 727 O O . VAL A 1 91 ? -1.036 2.578 -10.919 1.00 91.81 91 VAL A O 1
ATOM 730 N N . ALA A 1 92 ? -1.081 4.294 -9.482 1.00 92.25 92 ALA A N 1
ATOM 731 C CA . ALA A 1 92 ? -2.527 4.229 -9.268 1.00 92.25 92 ALA A CA 1
ATOM 732 C C . ALA A 1 92 ? -3.331 4.452 -10.558 1.00 92.25 92 ALA A C 1
ATOM 734 O O . ALA A 1 92 ? -4.374 3.822 -10.743 1.00 92.25 92 ALA A O 1
ATOM 735 N N . LYS A 1 93 ? -2.844 5.321 -11.453 1.00 91.62 93 LYS A N 1
ATOM 736 C CA . LYS A 1 93 ? -3.439 5.532 -12.775 1.00 91.62 93 LYS A CA 1
ATOM 737 C C . LYS A 1 93 ? -3.263 4.304 -13.673 1.00 91.62 93 LYS A C 1
ATOM 739 O O . LYS A 1 93 ? -4.240 3.892 -14.287 1.00 91.62 93 LYS A O 1
ATOM 744 N N . LEU A 1 94 ? -2.070 3.701 -13.696 1.00 89.69 94 LEU A N 1
ATOM 745 C CA . LEU A 1 94 ? -1.762 2.507 -14.499 1.00 89.69 94 LEU A CA 1
ATOM 746 C C . LEU A 1 94 ? -2.672 1.319 -14.165 1.00 89.69 94 LEU A C 1
ATOM 748 O O . LEU A 1 94 ? -3.178 0.667 -15.068 1.00 89.69 94 LEU A O 1
ATOM 752 N N . VAL A 1 95 ? -2.932 1.065 -12.880 1.00 90.75 95 VAL A N 1
ATOM 753 C CA . VAL A 1 95 ? -3.773 -0.073 -12.455 1.00 90.75 95 VAL A CA 1
ATOM 754 C C . VAL A 1 95 ? -5.270 0.253 -12.355 1.00 90.75 95 VAL A C 1
ATOM 756 O O . VAL A 1 95 ? -6.067 -0.576 -11.911 1.00 90.75 95 VAL A O 1
ATOM 759 N N . GLY A 1 96 ? -5.678 1.477 -12.706 1.00 89.31 96 GLY A N 1
ATOM 760 C CA . GLY A 1 96 ? -7.079 1.898 -12.648 1.00 89.31 96 GLY A CA 1
ATOM 761 C C . GLY A 1 96 ? -7.649 2.033 -11.228 1.00 89.31 96 GLY A C 1
ATOM 762 O O . GLY A 1 96 ? -8.820 1.726 -11.010 1.00 89.31 96 GLY A O 1
ATOM 763 N N . LEU A 1 97 ? -6.839 2.475 -10.257 1.00 88.69 97 LEU A N 1
ATOM 764 C CA . LEU A 1 97 ? -7.270 2.847 -8.893 1.00 88.69 97 LEU A CA 1
ATOM 765 C C . LEU A 1 97 ? -7.551 4.356 -8.743 1.00 88.69 97 LEU A C 1
ATOM 767 O O . LEU A 1 97 ? -8.011 4.807 -7.687 1.00 88.69 97 LEU A O 1
ATOM 771 N N . GLY A 1 98 ? -7.268 5.140 -9.787 1.00 88.00 98 GLY A N 1
ATOM 772 C CA . GLY A 1 98 ? -7.544 6.572 -9.868 1.00 88.00 98 GLY A CA 1
ATOM 773 C C . GLY A 1 98 ? -6.453 7.426 -9.225 1.00 88.00 98 GLY A C 1
ATOM 774 O 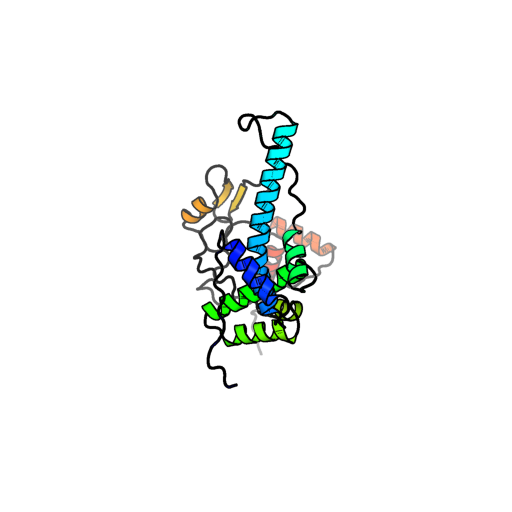O . GLY A 1 98 ? -5.623 7.990 -9.930 1.00 88.00 98 GLY A O 1
ATOM 775 N N . SER A 1 99 ? -6.447 7.529 -7.891 1.00 89.88 99 SER A N 1
ATOM 776 C CA . SER A 1 99 ? -5.526 8.411 -7.152 1.00 89.88 99 SER A CA 1
ATOM 777 C C . SER A 1 99 ? -4.504 7.645 -6.319 1.00 89.88 99 SER A C 1
ATOM 779 O O . SER A 1 99 ? -4.796 6.586 -5.753 1.00 89.88 99 SER A O 1
ATOM 781 N N . GLY A 1 100 ? -3.315 8.220 -6.134 1.00 89.19 100 GLY A N 1
ATOM 782 C CA . GLY A 1 100 ? -2.298 7.632 -5.273 1.00 89.19 100 GLY A CA 1
ATOM 783 C C . GLY A 1 100 ? -2.734 7.563 -3.812 1.00 89.19 100 GLY A C 1
ATOM 784 O O . GLY A 1 100 ? -2.376 6.620 -3.114 1.00 89.19 100 GLY A O 1
ATOM 785 N N . ARG A 1 101 ? -3.564 8.499 -3.328 1.00 90.31 101 ARG A N 1
ATOM 786 C CA . ARG A 1 101 ? -4.143 8.410 -1.972 1.00 90.31 101 ARG A CA 1
ATOM 787 C C . ARG A 1 101 ? -4.978 7.140 -1.802 1.00 90.31 101 ARG A C 1
ATOM 789 O O . ARG A 1 101 ? -4.845 6.473 -0.776 1.00 90.31 101 ARG A O 1
ATOM 796 N N . ASN A 1 102 ? -5.793 6.802 -2.803 1.00 91.94 102 ASN A N 1
ATOM 797 C CA . ASN A 1 102 ? -6.588 5.578 -2.802 1.00 91.94 102 ASN A CA 1
ATOM 798 C C . ASN A 1 102 ? -5.685 4.336 -2.802 1.00 91.94 102 ASN A C 1
ATOM 800 O O . ASN A 1 102 ? -5.837 3.467 -1.948 1.00 91.94 102 ASN A O 1
ATOM 804 N N . TYR A 1 103 ? -4.658 4.312 -3.657 1.00 93.50 103 TYR A N 1
ATOM 805 C CA . TYR A 1 103 ? -3.656 3.242 -3.646 1.00 93.50 103 TYR A CA 1
ATOM 806 C C . TYR A 1 103 ? -2.941 3.109 -2.291 1.00 93.50 103 TYR A C 1
ATOM 808 O O . TYR A 1 103 ? -2.797 2.000 -1.789 1.00 93.50 103 TYR A O 1
ATOM 816 N N . SER A 1 104 ? -2.551 4.208 -1.636 1.00 92.19 104 SER A N 1
ATOM 817 C CA . SER A 1 104 ? -1.929 4.153 -0.303 1.00 92.19 104 SER A CA 1
ATOM 818 C C . SER A 1 104 ? -2.825 3.502 0.748 1.00 92.19 104 SER A C 1
ATOM 820 O O . SER A 1 104 ? -2.320 2.763 1.590 1.00 92.19 104 SER A O 1
ATOM 822 N N . LYS A 1 105 ? -4.132 3.783 0.731 1.00 93.12 105 LYS A N 1
ATOM 823 C CA . LYS A 1 105 ? -5.089 3.127 1.631 1.00 93.12 105 LYS A CA 1
ATOM 824 C C . LYS A 1 105 ? -5.218 1.646 1.284 1.00 93.12 105 LYS A C 1
ATOM 826 O O . LYS A 1 105 ? -5.069 0.802 2.159 1.00 93.12 105 LYS A O 1
ATOM 831 N N . ALA A 1 106 ? -5.405 1.337 0.005 1.00 93.50 106 ALA A N 1
ATOM 832 C CA . ALA A 1 106 ? -5.581 -0.027 -0.477 1.00 93.50 106 ALA A CA 1
ATOM 833 C C . ALA A 1 106 ? -4.355 -0.911 -0.191 1.00 93.50 106 ALA A C 1
ATOM 835 O O . ALA A 1 106 ? -4.505 -2.045 0.253 1.00 93.50 106 ALA A O 1
ATOM 836 N N . LYS A 1 107 ? -3.142 -0.366 -0.343 1.00 95.06 107 LYS A N 1
ATOM 837 C CA . LYS A 1 107 ? -1.886 -1.034 0.021 1.00 95.06 107 LYS A CA 1
ATOM 838 C C . LYS A 1 107 ? -1.872 -1.443 1.492 1.00 95.06 107 LYS A C 1
ATOM 840 O O . LYS A 1 107 ? -1.522 -2.579 1.778 1.00 95.06 107 LYS A O 1
ATOM 845 N N . LYS A 1 108 ? -2.304 -0.555 2.402 1.00 94.06 108 LYS A N 1
ATOM 846 C CA . LYS A 1 108 ? -2.411 -0.863 3.841 1.00 94.06 108 LYS A CA 1
ATOM 847 C C . LYS A 1 108 ? -3.389 -2.004 4.113 1.00 94.06 108 LYS A C 1
ATOM 849 O O . LYS A 1 108 ? -3.111 -2.848 4.958 1.00 94.06 108 LYS A O 1
ATOM 854 N N . VAL A 1 109 ? -4.512 -2.032 3.393 1.00 94.38 109 VAL A N 1
ATOM 855 C CA . VAL A 1 109 ? -5.504 -3.107 3.508 1.00 94.38 109 VAL A CA 1
ATOM 856 C C . VAL A 1 109 ? -4.913 -4.444 3.072 1.00 94.38 109 VAL A C 1
ATOM 858 O O . VAL A 1 109 ? -5.021 -5.410 3.815 1.00 94.38 109 VAL A O 1
ATOM 861 N N . VAL A 1 110 ? -4.247 -4.502 1.916 1.00 95.25 110 VAL A N 1
ATOM 862 C CA . VAL A 1 110 ? -3.624 -5.747 1.434 1.00 95.25 110 VAL A CA 1
ATOM 863 C C . VAL A 1 110 ? -2.536 -6.232 2.390 1.00 95.25 110 VAL A C 1
ATOM 865 O O . VAL A 1 110 ? -2.539 -7.404 2.745 1.00 95.25 110 VAL A O 1
ATOM 868 N N . THR A 1 111 ? -1.683 -5.341 2.906 1.00 94.25 111 THR A N 1
ATOM 869 C CA . THR A 1 111 ? -0.698 -5.731 3.929 1.00 94.25 111 THR A CA 1
ATOM 870 C C . THR A 1 111 ? -1.349 -6.240 5.213 1.00 94.25 111 THR A C 1
ATOM 872 O O . THR A 1 111 ? -0.828 -7.171 5.814 1.00 94.25 111 THR A O 1
ATOM 875 N N . ALA A 1 112 ? -2.488 -5.675 5.626 1.00 92.38 112 ALA A N 1
ATOM 876 C CA . ALA A 1 112 ? -3.221 -6.165 6.792 1.00 92.38 112 ALA A CA 1
ATOM 877 C C . ALA A 1 112 ? -3.833 -7.554 6.537 1.00 92.38 112 ALA A C 1
ATOM 879 O O . ALA A 1 112 ? -3.809 -8.398 7.424 1.00 92.38 112 ALA A O 1
ATOM 880 N N . ILE A 1 113 ? -4.332 -7.817 5.322 1.00 92.94 113 ILE A N 1
ATOM 881 C CA . ILE A 1 113 ? -4.803 -9.151 4.917 1.00 92.94 113 ILE A CA 1
ATOM 882 C C . ILE A 1 113 ? -3.654 -10.162 5.004 1.00 92.94 113 ILE A C 1
ATOM 884 O O . ILE A 1 113 ? -3.818 -11.203 5.633 1.00 92.94 113 ILE A O 1
ATOM 888 N N . ASP A 1 114 ? -2.490 -9.847 4.428 1.00 93.19 114 ASP A N 1
ATOM 889 C CA . ASP A 1 114 ? -1.331 -10.746 4.454 1.00 93.19 114 ASP A CA 1
ATOM 890 C C . ASP A 1 114 ? -0.853 -11.008 5.901 1.00 93.19 114 ASP A C 1
ATOM 892 O O . ASP A 1 114 ? -0.533 -12.142 6.249 1.00 93.19 114 ASP A O 1
ATOM 896 N N . GLN A 1 115 ? -0.873 -9.992 6.773 1.00 92.38 115 GLN A N 1
ATOM 897 C CA . GLN A 1 115 ? -0.555 -10.140 8.201 1.00 92.38 115 GLN A CA 1
ATOM 898 C C . GLN A 1 115 ? -1.552 -11.038 8.942 1.00 92.38 115 GLN A C 1
ATOM 900 O O . GLN A 1 115 ? -1.140 -11.883 9.733 1.00 92.38 115 GLN A O 1
ATOM 905 N N . LEU A 1 116 ? -2.854 -10.888 8.691 1.00 91.19 116 LEU A N 1
ATOM 906 C CA . LEU A 1 116 ? -3.879 -11.727 9.320 1.00 91.19 116 LEU A CA 1
ATOM 907 C C . LEU A 1 116 ? -3.757 -13.191 8.892 1.00 91.19 116 LEU A C 1
ATOM 909 O O . LEU A 1 116 ? -3.903 -14.076 9.731 1.00 91.19 116 LEU A O 1
ATOM 913 N N . LEU A 1 117 ? -3.432 -13.441 7.620 1.00 91.31 117 LEU A N 1
ATOM 914 C CA . LEU A 1 117 ? -3.146 -14.790 7.122 1.00 91.31 117 LEU A CA 1
ATOM 915 C C . LEU A 1 117 ? -1.907 -15.387 7.803 1.00 91.31 117 LEU A C 1
ATOM 917 O O . LEU A 1 117 ? -1.932 -16.539 8.221 1.00 91.31 117 LEU A O 1
ATOM 921 N N . GLN A 1 118 ? -0.841 -14.600 7.987 1.00 90.06 118 GLN A N 1
ATOM 922 C CA . GLN A 1 118 ? 0.350 -15.039 8.730 1.00 90.06 118 GLN A CA 1
ATOM 923 C C . GLN A 1 118 ? 0.053 -15.351 10.204 1.00 90.06 118 GLN A C 1
ATOM 925 O O . GLN A 1 118 ? 0.691 -16.220 10.789 1.00 90.06 118 GLN A O 1
ATOM 930 N N . GLN A 1 119 ? -0.921 -14.664 10.800 1.00 88.00 119 GLN A N 1
ATOM 931 C CA . GLN A 1 119 ? -1.377 -14.885 12.176 1.00 88.00 119 GLN A CA 1
ATOM 932 C C . GLN A 1 119 ? -2.405 -16.026 12.301 1.00 88.00 119 GLN A C 1
ATOM 934 O O . GLN A 1 119 ? -2.857 -16.310 13.409 1.00 88.00 119 GLN A O 1
ATOM 939 N N . GLY A 1 120 ? -2.803 -16.665 11.193 1.00 88.94 120 GLY A N 1
ATOM 940 C CA . GLY A 1 120 ? -3.819 -17.724 11.172 1.00 88.94 120 GLY A CA 1
ATOM 941 C C . GLY A 1 120 ? -5.255 -17.230 11.383 1.00 88.94 120 GLY A C 1
ATOM 942 O O . GLY A 1 120 ? -6.150 -18.024 11.672 1.00 88.94 120 GLY A O 1
ATOM 943 N N . ASN A 1 121 ? -5.507 -15.923 11.260 1.00 88.56 121 ASN A N 1
ATOM 944 C CA . ASN A 1 121 ? -6.849 -15.351 11.354 1.00 88.56 121 ASN A CA 1
ATOM 945 C C . ASN A 1 121 ? -7.509 -15.253 9.968 1.00 88.56 121 ASN A C 1
ATOM 947 O O . ASN A 1 121 ? -7.734 -14.168 9.417 1.00 88.56 121 ASN A O 1
ATOM 951 N N . ASP A 1 122 ? -7.847 -16.417 9.417 1.00 90.75 122 ASP A N 1
ATOM 952 C CA . ASP A 1 122 ? -8.375 -16.547 8.055 1.00 90.75 122 ASP A CA 1
ATOM 953 C C . ASP A 1 122 ? -9.744 -15.884 7.872 1.00 90.75 122 ASP A C 1
ATOM 955 O O . ASP A 1 122 ? -10.037 -15.343 6.805 1.00 90.75 122 ASP A O 1
ATOM 959 N N . LYS A 1 123 ? -10.585 -15.876 8.917 1.00 89.75 123 LYS A N 1
ATOM 960 C CA . LYS A 1 123 ? -11.924 -15.266 8.864 1.00 89.75 123 LYS A CA 1
ATOM 961 C C . LYS A 1 123 ? -11.833 -13.754 8.672 1.00 89.75 123 LYS A C 1
ATOM 963 O O . LYS A 1 123 ? -12.401 -13.226 7.721 1.00 89.75 123 LYS A O 1
ATOM 968 N N . SER A 1 124 ? -11.057 -13.066 9.513 1.00 87.31 124 SER A N 1
ATOM 969 C CA . SER A 1 124 ? -10.881 -11.614 9.386 1.00 87.31 124 SER A CA 1
ATOM 970 C C . SER A 1 124 ? -10.162 -11.228 8.090 1.00 87.31 124 SER A C 1
ATOM 972 O O . SER A 1 124 ? -10.497 -10.208 7.483 1.00 87.31 124 SER A O 1
ATOM 974 N N . ALA A 1 125 ? -9.208 -12.045 7.628 1.00 91.44 125 ALA A N 1
ATOM 975 C CA . ALA A 1 125 ? -8.560 -11.844 6.333 1.00 91.44 125 ALA A CA 1
ATOM 976 C C . ALA A 1 125 ? -9.564 -11.945 5.171 1.00 91.44 125 ALA A C 1
ATOM 978 O O . ALA A 1 125 ? -9.553 -11.106 4.265 1.00 91.44 125 ALA A O 1
ATOM 979 N N . LEU A 1 126 ? -10.460 -12.937 5.210 1.00 92.31 126 LEU A N 1
ATOM 980 C CA . LEU A 1 126 ? -11.496 -13.144 4.199 1.00 92.31 126 LEU A CA 1
ATOM 981 C C . LEU A 1 126 ? -12.531 -12.013 4.197 1.00 92.31 126 LEU A C 1
ATOM 983 O O . LEU A 1 126 ? -12.880 -11.524 3.122 1.00 92.31 126 LEU A O 1
ATOM 987 N N . ASP A 1 127 ? -12.948 -11.532 5.368 1.00 91.25 127 ASP A N 1
ATOM 988 C CA . ASP A 1 127 ? -13.869 -10.396 5.493 1.00 91.25 127 ASP A CA 1
ATOM 989 C C . ASP A 1 127 ? -13.273 -9.110 4.901 1.00 91.25 127 ASP A C 1
ATOM 991 O O . ASP A 1 127 ? -13.927 -8.415 4.118 1.00 91.25 127 ASP A O 1
ATOM 995 N N . LEU A 1 128 ? -12.000 -8.813 5.198 1.00 92.56 128 LEU A N 1
ATOM 996 C CA . LEU A 1 128 ? -11.295 -7.668 4.608 1.00 92.56 128 LEU A CA 1
ATOM 997 C C . LEU A 1 128 ? -11.130 -7.812 3.096 1.00 92.56 128 LEU A C 1
ATOM 999 O O . LEU A 1 128 ? -11.311 -6.839 2.359 1.00 92.56 128 LEU A O 1
ATOM 1003 N N . ARG A 1 129 ? -10.807 -9.018 2.621 1.00 94.19 129 ARG A N 1
ATOM 1004 C CA . ARG A 1 129 ? -10.679 -9.317 1.192 1.00 94.19 129 ARG A CA 1
ATOM 1005 C C . ARG A 1 129 ? -12.004 -9.113 0.463 1.00 94.19 129 ARG A C 1
ATOM 1007 O O . ARG A 1 129 ? -12.024 -8.511 -0.614 1.00 94.19 129 ARG A O 1
ATOM 1014 N N . LYS A 1 130 ? -13.106 -9.563 1.063 1.00 94.62 130 LYS A N 1
ATOM 1015 C CA . LYS A 1 130 ? -14.464 -9.371 0.550 1.00 94.62 130 LYS A CA 1
ATOM 1016 C C . LYS A 1 130 ? -14.826 -7.889 0.508 1.00 94.62 130 LYS A C 1
ATOM 1018 O O . LYS A 1 130 ? -15.200 -7.386 -0.548 1.00 94.62 130 LYS A O 1
ATOM 1023 N N . ALA A 1 131 ? -14.607 -7.155 1.599 1.00 93.81 131 ALA A N 1
ATOM 1024 C CA . ALA A 1 131 ? -14.856 -5.714 1.655 1.00 93.81 131 ALA A CA 1
ATOM 1025 C C . ALA A 1 131 ? -14.035 -4.930 0.614 1.00 93.81 131 ALA A C 1
ATOM 1027 O O . ALA A 1 131 ? -14.556 -4.020 -0.033 1.00 93.81 131 ALA A O 1
ATOM 1028 N N . LEU A 1 132 ? -12.766 -5.298 0.405 1.00 94.25 132 LEU A N 1
ATOM 1029 C CA . LEU A 1 132 ? -11.891 -4.648 -0.573 1.00 94.25 132 LEU A CA 1
ATOM 1030 C C . LEU A 1 132 ? -12.368 -4.866 -2.016 1.00 94.25 132 LEU A C 1
ATOM 1032 O O . LEU A 1 132 ? -12.324 -3.934 -2.822 1.00 94.25 132 LEU A O 1
ATOM 1036 N N . ASN A 1 133 ? -12.792 -6.086 -2.351 1.00 94.44 133 ASN A N 1
ATOM 1037 C CA . ASN A 1 133 ? -13.145 -6.463 -3.720 1.00 94.44 133 ASN A CA 1
ATOM 1038 C C . ASN A 1 133 ? -14.598 -6.139 -4.090 1.00 94.44 133 ASN A C 1
ATOM 1040 O O . ASN A 1 133 ? -14.837 -5.739 -5.226 1.00 94.44 133 ASN A O 1
ATOM 1044 N N . GLU A 1 134 ? -15.542 -6.292 -3.161 1.00 93.06 134 GLU A N 1
ATOM 1045 C CA . GLU A 1 134 ? -16.981 -6.158 -3.431 1.00 93.06 134 GLU A CA 1
ATOM 1046 C C . GLU A 1 134 ? -17.553 -4.794 -3.027 1.00 93.06 134 GLU A C 1
ATOM 1048 O O . GLU A 1 134 ? -18.505 -4.334 -3.650 1.00 93.06 134 GLU A O 1
ATOM 1053 N N . GLN A 1 135 ? -16.991 -4.134 -2.006 1.00 91.12 135 GLN A N 1
ATOM 1054 C CA . GLN A 1 135 ? -17.507 -2.849 -1.518 1.00 91.12 135 GLN A CA 1
ATOM 1055 C C . GLN A 1 135 ? -16.644 -1.678 -1.993 1.00 91.12 135 GLN A C 1
ATOM 1057 O O . GLN A 1 135 ? -16.995 -0.979 -2.939 1.00 91.12 135 GLN A O 1
ATOM 1062 N N . SER A 1 136 ? -15.530 -1.407 -1.310 1.00 92.19 136 SER A N 1
ATOM 1063 C CA . SER A 1 136 ? -14.588 -0.343 -1.674 1.00 92.19 136 SER A CA 1
ATOM 1064 C C . SER A 1 136 ? -13.331 -0.383 -0.805 1.00 92.19 136 SER A C 1
ATOM 1066 O O . SER A 1 136 ? -13.315 -0.930 0.300 1.00 92.19 136 SER A O 1
ATOM 1068 N N . VAL A 1 137 ? -12.285 0.308 -1.265 1.00 91.44 137 VAL A N 1
ATOM 1069 C CA . VAL A 1 137 ? -11.064 0.548 -0.479 1.00 91.44 137 VAL A CA 1
ATOM 1070 C C . VAL A 1 137 ? -11.377 1.262 0.840 1.00 91.44 137 VAL A C 1
ATOM 1072 O O . VAL A 1 137 ? -10.819 0.915 1.882 1.00 91.44 137 VAL A O 1
ATOM 1075 N N . ASP A 1 138 ? -12.271 2.253 0.826 1.00 91.25 138 ASP A N 1
ATOM 1076 C CA . ASP A 1 138 ? -12.623 3.008 2.030 1.00 91.25 138 ASP A CA 1
ATOM 1077 C C . ASP A 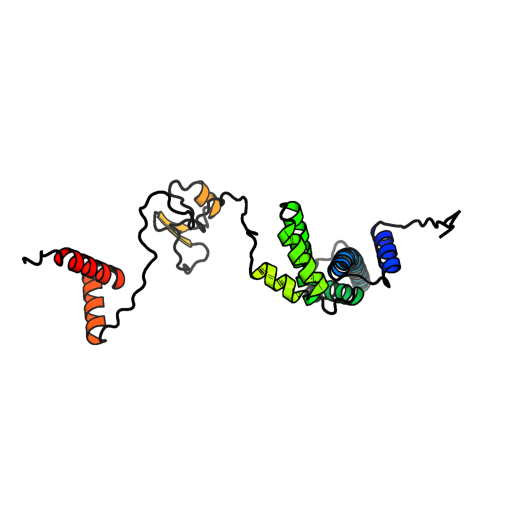1 138 ? -13.419 2.168 3.037 1.00 91.25 138 ASP A C 1
ATOM 1079 O O . ASP A 1 138 ? -13.175 2.289 4.238 1.00 91.25 138 ASP A O 1
ATOM 1083 N N . ALA A 1 139 ? -14.308 1.281 2.577 1.00 91.00 139 ALA A N 1
ATOM 1084 C CA . ALA A 1 139 ? -15.017 0.340 3.446 1.00 91.00 139 ALA A CA 1
ATOM 1085 C C . ALA A 1 139 ? -14.040 -0.600 4.167 1.00 91.00 139 ALA A C 1
ATOM 1087 O O . ALA A 1 139 ? -14.050 -0.676 5.396 1.00 91.00 139 ALA A O 1
ATOM 1088 N N . ALA A 1 140 ? -13.111 -1.215 3.431 1.00 91.56 140 ALA A N 1
ATOM 1089 C CA . ALA A 1 140 ? -12.084 -2.067 4.029 1.00 91.56 140 ALA A CA 1
ATOM 1090 C C . ALA A 1 140 ? -11.164 -1.287 4.991 1.00 91.56 140 ALA A C 1
ATOM 1092 O O . ALA A 1 140 ? -10.807 -1.771 6.063 1.00 91.56 140 ALA A O 1
ATOM 1093 N N . THR A 1 141 ? -10.838 -0.031 4.667 1.00 92.69 141 THR A N 1
ATOM 1094 C CA . THR A 1 141 ? -10.046 0.838 5.554 1.00 92.69 141 THR A CA 1
ATOM 1095 C C . THR A 1 141 ? -10.789 1.161 6.855 1.00 92.69 141 THR A C 1
ATOM 1097 O O . THR A 1 141 ? -10.160 1.276 7.908 1.00 92.69 141 THR A O 1
ATOM 1100 N N . LYS A 1 142 ? -12.119 1.319 6.813 1.00 91.38 142 LYS A N 1
ATOM 1101 C CA . LYS A 1 142 ? -12.939 1.507 8.020 1.00 91.38 142 LYS A CA 1
ATOM 1102 C C . LYS A 1 142 ? -12.933 0.263 8.903 1.00 91.38 142 LYS A C 1
ATOM 1104 O O . LYS A 1 142 ? -12.815 0.427 10.110 1.00 91.38 142 LYS A O 1
ATOM 1109 N N . LEU A 1 143 ? -12.981 -0.942 8.331 1.00 88.75 143 LEU A N 1
ATOM 1110 C CA . LEU A 1 143 ? -12.914 -2.191 9.103 1.00 88.75 143 LEU A CA 1
ATOM 1111 C C . LEU A 1 143 ? -11.607 -2.308 9.897 1.00 88.75 143 LEU A C 1
ATOM 1113 O O . LEU A 1 143 ? -11.643 -2.606 11.087 1.00 88.75 143 LEU A O 1
ATOM 1117 N N . ILE A 1 144 ? -10.474 -1.952 9.285 1.00 89.38 144 ILE A N 1
ATOM 1118 C CA . ILE A 1 144 ? -9.166 -1.915 9.969 1.00 89.38 144 ILE A CA 1
ATOM 1119 C C . ILE A 1 144 ? -9.147 -0.891 11.113 1.00 89.38 144 ILE A C 1
ATOM 1121 O O . ILE A 1 144 ? -8.482 -1.091 12.124 1.00 89.38 144 ILE A O 1
ATOM 1125 N N . LYS A 1 145 ? -9.861 0.231 10.966 1.00 84.19 145 LYS A N 1
ATOM 1126 C CA . LYS A 1 145 ? -9.942 1.268 12.007 1.00 84.19 145 LYS A CA 1
ATOM 1127 C C . LYS A 1 145 ? -10.912 0.918 13.134 1.00 84.19 145 LYS A C 1
ATOM 1129 O O . LYS A 1 145 ? -10.658 1.305 14.266 1.00 84.19 145 LYS A O 1
ATOM 1134 N N . ALA A 1 146 ? -12.025 0.258 12.815 1.00 76.75 146 ALA A N 1
ATOM 1135 C CA . ALA A 1 146 ? -13.057 -0.138 13.772 1.00 76.75 146 ALA A CA 1
ATOM 1136 C C . ALA A 1 146 ? -12.602 -1.320 14.635 1.00 76.75 146 ALA A C 1
ATOM 1138 O O . ALA A 1 146 ? -12.895 -1.374 15.825 1.00 76.75 146 ALA A O 1
ATOM 1139 N N . HIS A 1 147 ? -11.819 -2.217 14.042 1.00 60.59 147 HIS A N 1
ATOM 1140 C CA . HIS A 1 147 ? -11.095 -3.258 14.744 1.00 60.59 147 HIS A CA 1
ATOM 1141 C C . HIS A 1 147 ? -9.605 -2.999 14.547 1.00 60.59 147 HIS A C 1
ATOM 1143 O O . HIS A 1 147 ? -9.009 -3.610 13.652 1.00 60.59 147 HIS A O 1
ATOM 1149 N N . PRO A 1 148 ? -8.976 -2.112 15.350 1.00 55.31 148 PRO A N 1
ATOM 1150 C CA . PRO A 1 148 ? -7.531 -2.126 15.476 1.00 55.31 148 PRO A CA 1
ATOM 1151 C C . PRO A 1 148 ? -7.203 -3.489 16.080 1.00 55.31 148 PRO A C 1
ATOM 1153 O O . PRO A 1 148 ? -7.233 -3.687 17.291 1.00 55.31 148 PRO A O 1
ATOM 1156 N N . THR A 1 149 ? -7.025 -4.472 15.203 1.00 46.38 149 THR A N 1
ATOM 1157 C CA . THR A 1 149 ? -6.777 -5.865 15.542 1.00 46.38 149 THR A CA 1
ATOM 1158 C C . THR A 1 149 ? -5.379 -5.886 16.097 1.00 46.38 149 THR A C 1
ATOM 1160 O O . THR A 1 149 ? -4.454 -6.083 15.330 1.00 46.38 149 THR A O 1
ATOM 1163 N N . GLN A 1 150 ? -5.229 -5.523 17.373 1.00 47.09 150 GLN A N 1
ATOM 1164 C CA . GLN A 1 150 ? -4.049 -5.724 18.211 1.00 47.09 150 GLN A CA 1
ATOM 1165 C C . GLN A 1 150 ? -2.706 -5.528 17.481 1.00 47.09 150 GLN A C 1
ATOM 1167 O O . GLN A 1 150 ? -1.710 -6.163 17.810 1.00 47.09 150 GLN A O 1
ATOM 1172 N N . SER A 1 151 ? -2.649 -4.604 16.515 1.00 37.06 151 SER A N 1
ATOM 1173 C CA . SER A 1 151 ? -1.459 -4.272 15.730 1.00 37.06 151 SER A CA 1
ATOM 1174 C C . SER A 1 151 ? -0.653 -3.240 16.508 1.00 37.06 151 SER A C 1
ATOM 1176 O O . SER A 1 151 ? -0.380 -2.141 16.036 1.00 37.06 151 SER A O 1
ATOM 1178 N N . ALA A 1 152 ? -0.399 -3.613 17.756 1.00 38.41 152 ALA A N 1
ATOM 1179 C CA . ALA A 1 152 ? 0.630 -3.164 18.673 1.00 38.41 152 ALA A CA 1
ATOM 1180 C C . ALA A 1 152 ? 0.515 -3.986 19.976 1.00 38.41 152 ALA A C 1
ATOM 1182 O O . ALA A 1 152 ? 0.687 -3.455 21.063 1.00 38.41 152 ALA A O 1
ATOM 1183 N N . ARG A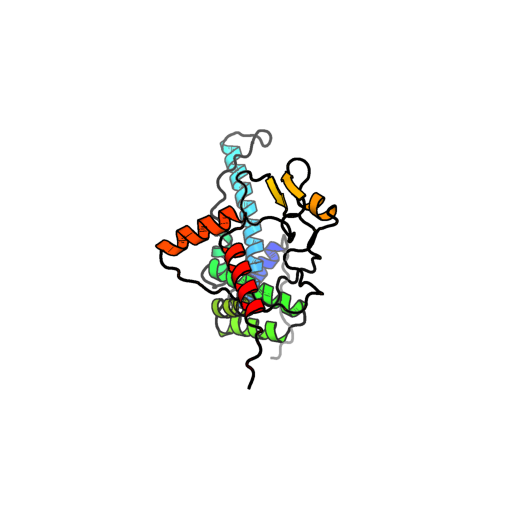 1 153 ? 0.275 -5.306 19.910 1.00 38.38 153 ARG A N 1
ATOM 1184 C CA . ARG A 1 153 ? 1.078 -6.176 20.778 1.00 38.38 153 ARG A CA 1
ATOM 1185 C C . ARG A 1 153 ? 2.429 -6.298 20.097 1.00 38.38 153 ARG A C 1
ATOM 1187 O O . ARG A 1 153 ? 2.744 -7.291 19.454 1.00 38.38 153 ARG A O 1
ATOM 1194 N N . GLN A 1 154 ? 3.183 -5.205 20.190 1.00 37.69 154 GLN A N 1
ATOM 1195 C CA . GLN A 1 154 ? 4.616 -5.320 20.324 1.00 37.69 154 GLN A CA 1
ATOM 1196 C C . GLN A 1 154 ? 4.841 -6.438 21.342 1.00 37.69 154 GLN A C 1
ATOM 1198 O O . GLN A 1 154 ? 4.387 -6.344 22.482 1.00 37.69 154 GLN A O 1
ATOM 1203 N N . THR A 1 155 ? 5.476 -7.524 20.929 1.00 40.41 155 THR A N 1
ATOM 1204 C CA . THR A 1 155 ? 6.261 -8.329 21.857 1.00 40.41 155 THR A CA 1
ATOM 1205 C C . THR A 1 155 ? 7.473 -7.485 22.246 1.00 40.41 155 THR A C 1
ATOM 1207 O O . THR A 1 155 ? 8.586 -7.792 21.847 1.00 40.41 155 THR A O 1
ATOM 1210 N N . ASP A 1 156 ? 7.232 -6.384 22.948 1.00 41.12 156 ASP A N 1
ATOM 1211 C CA . ASP A 1 156 ? 8.257 -5.561 23.561 1.00 41.12 156 ASP A CA 1
ATOM 1212 C C . ASP A 1 156 ? 7.914 -5.602 25.042 1.00 41.12 156 ASP A C 1
ATOM 1214 O O . ASP A 1 156 ? 6.933 -5.002 25.484 1.00 41.12 156 ASP A O 1
ATOM 1218 N N . ASP A 1 157 ? 8.707 -6.337 25.814 1.00 48.97 157 ASP A N 1
ATOM 1219 C CA . ASP A 1 157 ? 8.958 -5.895 27.178 1.00 48.97 157 ASP A CA 1
ATOM 1220 C C . ASP A 1 157 ? 9.351 -4.411 27.049 1.00 48.97 157 ASP A C 1
ATOM 1222 O O . ASP A 1 157 ? 10.313 -4.112 26.330 1.00 48.97 157 ASP A O 1
ATOM 1226 N N . PRO A 1 158 ? 8.544 -3.455 27.544 1.00 57.84 158 PRO A N 1
ATOM 1227 C CA . PRO A 1 158 ? 8.760 -2.053 27.243 1.00 57.84 158 PRO A CA 1
ATOM 1228 C C . PRO A 1 158 ? 10.137 -1.667 27.762 1.00 57.84 158 PRO A C 1
ATOM 1230 O O . PRO A 1 158 ? 10.349 -1.622 28.975 1.00 57.84 158 PRO A O 1
ATOM 1233 N N . GLN A 1 159 ? 11.070 -1.392 26.845 1.00 72.50 159 GLN A N 1
ATOM 1234 C CA . GLN A 1 159 ? 12.433 -1.040 27.216 1.00 72.50 159 GLN A CA 1
ATOM 1235 C C . GLN A 1 159 ? 12.392 0.089 28.247 1.00 72.50 159 GLN A C 1
ATOM 1237 O O . GLN A 1 159 ? 11.719 1.113 28.052 1.00 72.50 159 GLN A O 1
ATOM 1242 N N . ARG A 1 160 ? 13.027 -0.149 29.399 1.00 84.00 160 ARG A N 1
ATOM 1243 C CA . ARG A 1 160 ? 12.883 0.719 30.565 1.00 84.00 160 ARG A CA 1
ATOM 1244 C C . ARG A 1 160 ? 13.416 2.101 30.229 1.00 84.00 160 ARG A C 1
ATOM 1246 O O . ARG A 1 160 ? 14.585 2.266 29.911 1.00 84.00 160 ARG A O 1
ATOM 1253 N N . SER A 1 161 ? 12.560 3.110 30.313 1.00 85.88 161 SER A N 1
ATOM 1254 C CA . SER A 1 161 ? 12.935 4.498 30.067 1.00 85.88 161 SER A CA 1
ATOM 1255 C C . SER A 1 161 ? 12.358 5.408 31.143 1.00 85.88 161 SER A C 1
ATOM 1257 O O . SER A 1 161 ? 11.271 5.184 31.677 1.00 85.88 161 SER A O 1
ATOM 1259 N N . CYS A 1 162 ? 13.044 6.497 31.470 1.00 86.88 162 CYS A N 1
ATOM 1260 C CA . CYS A 1 162 ? 12.461 7.520 32.332 1.00 86.88 162 CYS A CA 1
ATOM 1261 C C . CYS A 1 162 ? 11.143 8.064 31.750 1.00 86.88 162 CYS A C 1
ATOM 1263 O O . CYS A 1 162 ? 10.216 8.326 32.509 1.00 86.88 162 CYS A O 1
ATOM 1265 N N . TRP A 1 163 ? 11.000 8.129 30.423 1.00 82.81 163 TRP A N 1
ATOM 1266 C CA . TRP A 1 163 ? 9.798 8.650 29.760 1.00 82.81 163 TRP A CA 1
ATOM 1267 C C . TRP A 1 163 ? 8.556 7.772 29.918 1.00 82.81 163 TRP A C 1
ATOM 1269 O O . TRP A 1 163 ? 7.438 8.284 30.020 1.00 82.81 163 TRP A O 1
ATOM 1279 N N . ASN A 1 164 ? 8.741 6.452 29.952 1.00 84.31 164 ASN A N 1
ATOM 1280 C CA . ASN A 1 164 ? 7.663 5.483 30.143 1.00 84.31 164 ASN A CA 1
ATOM 1281 C C . ASN A 1 164 ? 7.555 5.022 31.606 1.00 84.31 164 ASN A C 1
ATOM 1283 O O . ASN A 1 164 ? 6.858 4.050 31.886 1.00 84.31 164 ASN A O 1
ATOM 1287 N N . CYS A 1 165 ? 8.193 5.737 32.539 1.00 86.19 165 CYS A N 1
ATOM 1288 C CA . CYS A 1 165 ? 8.087 5.493 33.971 1.00 86.19 165 CYS A CA 1
ATOM 1289 C C . CYS A 1 165 ? 6.831 6.159 34.565 1.00 86.19 165 CYS A C 1
ATOM 1291 O O . CYS A 1 165 ? 6.455 7.282 34.199 1.00 86.19 165 CYS A O 1
ATOM 1293 N N . GLN A 1 166 ? 6.198 5.489 35.529 1.00 86.44 166 GLN A N 1
ATOM 1294 C CA . GLN A 1 166 ? 5.068 6.013 36.305 1.00 86.44 166 GLN A CA 1
ATOM 1295 C C . GLN A 1 166 ? 5.440 7.271 37.107 1.00 86.44 166 GLN A C 1
ATOM 1297 O O . GLN A 1 166 ? 4.600 8.143 37.312 1.00 86.44 166 GLN A O 1
ATOM 1302 N N . PHE A 1 167 ? 6.701 7.388 37.530 1.00 85.25 167 PHE A N 1
ATOM 1303 C CA . PHE A 1 167 ? 7.181 8.494 38.361 1.00 85.25 167 PHE A CA 1
ATOM 1304 C C . PHE A 1 167 ? 7.674 9.707 37.564 1.00 85.25 167 PHE A C 1
ATOM 1306 O O . PHE A 1 167 ? 8.087 10.687 38.170 1.00 85.25 167 PHE A O 1
ATOM 1313 N N . CYS A 1 168 ? 7.646 9.676 36.230 1.00 83.38 168 CYS A N 1
ATOM 1314 C CA . CYS A 1 168 ? 8.020 10.837 35.420 1.00 83.38 168 CYS A CA 1
ATOM 1315 C C . CYS A 1 168 ? 6.869 11.849 35.348 1.00 83.38 168 CYS A C 1
ATOM 1317 O O . CYS A 1 168 ? 5.729 11.467 35.059 1.00 83.38 168 CYS A O 1
ATOM 1319 N N . SER A 1 169 ? 7.180 13.131 35.559 1.00 78.19 169 SER A N 1
ATOM 1320 C CA . SER A 1 169 ? 6.236 14.244 35.469 1.00 78.19 169 SER A CA 1
ATOM 1321 C C . SER A 1 169 ? 5.594 14.326 34.087 1.00 78.19 169 SER A C 1
ATOM 1323 O O . SER A 1 169 ? 6.178 13.940 33.071 1.00 78.19 169 SER A O 1
ATOM 1325 N N . LYS A 1 170 ? 4.353 14.819 34.062 1.00 67.19 170 LYS A N 1
ATOM 1326 C CA . LYS A 1 170 ? 3.610 15.109 32.824 1.00 67.19 170 LYS A CA 1
ATOM 1327 C C . LYS A 1 170 ? 3.770 16.559 32.366 1.00 67.19 170 LYS A C 1
ATOM 1329 O O . LYS A 1 170 ? 3.428 16.874 31.232 1.00 67.19 170 LYS A O 1
ATOM 1334 N N . GLU A 1 171 ? 4.262 17.425 33.244 1.00 66.94 171 GLU A N 1
ATOM 1335 C CA . GLU A 1 171 ? 4.480 18.838 32.957 1.00 66.94 171 GLU A CA 1
ATOM 1336 C C . GLU A 1 171 ? 5.734 19.013 32.100 1.00 66.94 171 GLU A C 1
ATOM 1338 O O . GLU A 1 171 ? 6.785 18.437 32.391 1.00 66.94 171 GLU A O 1
ATOM 1343 N N . GLN A 1 172 ? 5.599 19.790 31.023 1.00 56.81 172 GLN A N 1
ATOM 1344 C CA . GLN A 1 172 ? 6.721 20.176 30.178 1.00 56.81 172 GLN A CA 1
ATOM 1345 C C . GLN A 1 172 ? 7.600 21.149 30.963 1.00 56.81 172 GLN A C 1
ATOM 1347 O O . GLN A 1 172 ? 7.177 22.259 31.288 1.00 56.81 172 GLN A O 1
ATOM 1352 N N . VAL A 1 173 ? 8.820 20.725 31.281 1.00 62.84 173 VAL A N 1
ATOM 1353 C CA . VAL A 1 173 ? 9.838 21.630 31.814 1.00 62.84 173 VAL A CA 1
ATOM 1354 C C . VAL A 1 173 ? 10.267 22.573 30.684 1.00 62.84 173 VAL A C 1
ATOM 1356 O O . VAL A 1 173 ? 10.247 22.191 29.515 1.00 62.84 173 VAL A O 1
ATOM 1359 N N . LYS A 1 174 ? 10.626 23.820 31.014 1.00 63.72 174 LYS A N 1
ATOM 1360 C CA . LYS A 1 174 ? 11.045 24.832 30.023 1.00 63.72 174 LYS A CA 1
ATOM 1361 C C . LYS A 1 174 ? 12.270 24.403 29.202 1.00 63.72 174 LYS A C 1
ATOM 1363 O O . LYS A 1 17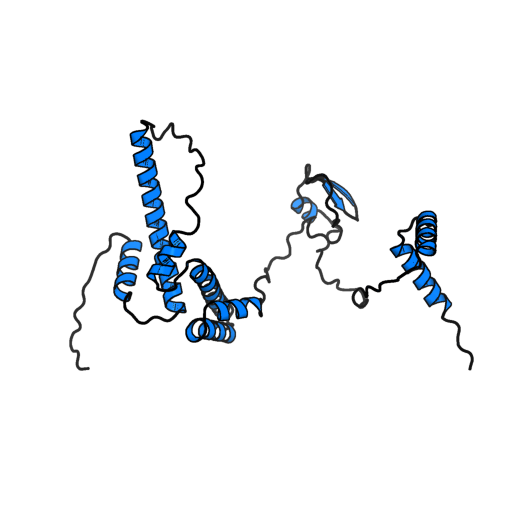4 ? 12.431 24.877 28.082 1.00 63.72 174 LYS A O 1
ATOM 1368 N N . ASP A 1 175 ? 13.085 23.497 29.742 1.00 68.56 175 ASP A N 1
ATOM 1369 C CA . ASP A 1 175 ? 14.267 22.957 29.082 1.00 68.56 175 ASP A CA 1
ATOM 1370 C C . ASP A 1 175 ? 14.018 21.520 28.610 1.00 68.56 175 ASP A C 1
ATOM 1372 O O . ASP A 1 175 ? 13.703 20.636 29.403 1.00 68.56 175 ASP A O 1
ATOM 1376 N N . ASN A 1 176 ? 14.259 21.249 27.323 1.00 67.50 176 ASN A N 1
ATOM 1377 C CA . ASN A 1 176 ? 14.066 19.922 26.711 1.00 67.50 176 ASN A CA 1
ATOM 1378 C C . ASN A 1 176 ? 14.999 18.820 27.258 1.00 67.50 176 ASN A C 1
ATOM 1380 O O . ASN A 1 176 ? 14.879 17.659 26.867 1.00 67.50 176 ASN A O 1
ATOM 1384 N N . HIS A 1 177 ? 15.946 19.177 28.126 1.00 72.50 177 HIS A N 1
ATOM 1385 C CA . HIS A 1 177 ? 16.960 18.274 28.674 1.00 72.50 177 HIS A CA 1
ATOM 1386 C C . HIS A 1 177 ? 16.757 17.974 30.160 1.00 72.50 177 HIS A C 1
ATOM 1388 O O . HIS A 1 177 ? 17.515 17.180 30.716 1.00 72.50 177 HIS A O 1
ATOM 1394 N N . THR A 1 178 ? 15.766 18.589 30.809 1.00 77.81 178 THR A N 1
ATOM 1395 C CA . THR A 1 178 ? 15.442 18.336 32.213 1.00 77.81 178 THR A CA 1
ATOM 1396 C C . THR A 1 178 ? 14.038 17.762 32.337 1.00 77.81 178 THR A C 1
ATOM 1398 O O . THR A 1 178 ? 13.123 18.097 31.589 1.00 77.81 178 THR A O 1
ATOM 1401 N N . PHE A 1 179 ? 13.865 16.848 33.281 1.00 81.12 179 PHE A N 1
ATOM 1402 C CA . PHE A 1 179 ? 12.565 16.278 33.612 1.00 81.12 179 PHE A CA 1
ATOM 1403 C C . PHE A 1 179 ? 12.447 16.124 35.121 1.00 81.12 179 PHE A C 1
ATOM 1405 O O . PHE A 1 179 ? 13.451 16.027 35.828 1.00 81.12 179 PHE A O 1
ATOM 1412 N N . TYR A 1 180 ? 11.220 16.092 35.629 1.00 81.44 180 TYR A N 1
ATOM 1413 C CA . TYR A 1 180 ? 10.986 15.881 37.048 1.00 81.44 180 TYR A CA 1
ATOM 1414 C C . TYR A 1 180 ? 10.540 14.441 37.304 1.00 81.44 180 TYR A C 1
ATOM 1416 O O . TYR A 1 180 ? 9.608 13.930 36.684 1.00 81.44 180 TYR A O 1
ATOM 1424 N N . CYS A 1 181 ? 11.211 13.768 38.228 1.00 84.75 181 CYS A N 1
ATOM 1425 C CA . CYS A 1 181 ? 10.839 12.457 38.727 1.00 84.75 181 CYS A CA 1
ATOM 1426 C C . CYS A 1 181 ? 10.245 12.604 40.131 1.00 84.75 181 CYS A C 1
ATOM 1428 O O . CYS A 1 181 ? 10.940 13.024 41.050 1.00 84.75 181 CYS A O 1
ATOM 1430 N N . TYR A 1 182 ? 9.005 12.164 40.350 1.00 79.00 182 TYR A N 1
ATOM 1431 C CA . TYR A 1 182 ? 8.346 12.196 41.665 1.00 79.00 182 TYR A CA 1
ATOM 1432 C C . TYR A 1 182 ? 9.067 11.367 42.749 1.00 79.00 182 TYR A C 1
ATOM 1434 O O . TYR A 1 182 ? 8.707 11.445 43.919 1.00 79.00 182 TYR A O 1
ATOM 1442 N N . LYS A 1 183 ? 10.073 10.559 42.381 1.00 82.31 183 LYS A N 1
ATOM 1443 C CA . LYS A 1 183 ? 10.929 9.817 43.321 1.00 82.31 183 LYS A CA 1
ATOM 1444 C C . LYS A 1 183 ? 12.295 10.452 43.567 1.00 82.31 183 LYS A C 1
ATOM 1446 O O . LYS A 1 183 ? 12.798 10.346 44.677 1.00 82.31 183 LYS A O 1
ATOM 1451 N N . PHE A 1 184 ? 12.894 11.065 42.548 1.00 81.25 184 PHE A N 1
ATOM 1452 C CA . PHE A 1 184 ? 14.296 11.506 42.580 1.00 81.25 184 PHE A CA 1
ATOM 1453 C C . PHE A 1 184 ? 14.476 13.009 42.314 1.00 81.25 184 PHE A C 1
ATOM 1455 O O . PHE A 1 184 ? 15.603 13.488 42.272 1.00 81.25 184 PHE A O 1
ATOM 1462 N N . GLY A 1 185 ? 13.386 13.763 42.155 1.00 83.56 185 GLY A N 1
ATOM 1463 C CA . GLY A 1 185 ? 13.412 15.198 41.888 1.00 83.56 185 GLY A CA 1
ATOM 1464 C C . GLY A 1 185 ? 13.759 15.538 40.438 1.00 83.56 185 GLY A C 1
ATOM 1465 O O . GLY A 1 185 ? 13.480 14.769 39.517 1.00 83.56 185 GLY A O 1
ATOM 1466 N N . LEU A 1 186 ? 14.334 16.724 40.229 1.00 84.06 186 LEU A N 1
ATOM 1467 C CA . LEU A 1 186 ? 14.733 17.215 38.910 1.00 84.06 186 LEU A CA 1
ATOM 1468 C C . LEU A 1 186 ? 15.981 16.466 38.417 1.00 84.06 186 LEU A C 1
ATOM 1470 O O . LEU A 1 186 ? 17.011 16.458 39.086 1.00 84.06 186 LEU A O 1
ATOM 1474 N N . LEU A 1 187 ? 15.894 15.858 37.238 1.00 80.81 187 LEU A N 1
ATOM 1475 C CA . LEU A 1 187 ? 16.959 15.080 36.612 1.00 80.81 187 LEU A CA 1
ATOM 1476 C C . LEU A 1 187 ? 17.281 15.637 35.220 1.00 80.81 187 LEU A C 1
ATOM 1478 O O . LEU A 1 187 ? 16.399 16.132 34.519 1.00 80.81 187 LEU A O 1
ATOM 1482 N N . SER A 1 188 ? 18.551 15.535 34.817 1.00 80.88 188 SER A N 1
ATOM 1483 C CA . SER A 1 188 ? 19.055 16.005 33.519 1.00 80.88 188 SER A CA 1
ATOM 1484 C C . SER A 1 188 ? 19.491 14.842 32.624 1.00 80.88 188 SER A C 1
ATOM 1486 O O . SER A 1 188 ? 20.141 13.898 33.089 1.00 80.88 188 SER A O 1
ATOM 1488 N N . PHE A 1 189 ? 19.163 14.935 31.332 1.00 78.38 189 PHE A N 1
ATOM 1489 C CA . PHE A 1 189 ? 19.595 13.998 30.290 1.00 78.38 189 PHE A CA 1
ATOM 1490 C C . PHE A 1 189 ? 20.933 14.363 29.634 1.00 78.38 189 PHE A C 1
ATOM 1492 O O . PHE A 1 189 ? 21.384 13.648 28.745 1.00 78.38 189 PHE A O 1
ATOM 1499 N N . LEU A 1 190 ? 21.587 15.446 30.069 1.00 77.31 190 LEU A N 1
ATOM 1500 C CA . LEU A 1 190 ? 22.909 15.827 29.553 1.00 77.31 190 LEU A CA 1
ATOM 1501 C C . LEU A 1 190 ? 24.022 14.870 30.011 1.00 77.31 190 LEU A C 1
ATOM 1503 O O . LEU A 1 190 ? 25.011 14.704 29.309 1.00 77.31 190 LEU A O 1
ATOM 1507 N N . GLU A 1 191 ? 23.857 14.234 31.173 1.00 72.88 191 GLU A N 1
ATOM 1508 C CA . GLU A 1 191 ? 24.851 13.311 31.743 1.00 72.88 191 GLU A CA 1
ATOM 1509 C C . GLU A 1 191 ? 24.590 11.847 31.370 1.00 72.88 191 GLU A C 1
ATOM 1511 O O . GLU A 1 191 ? 25.524 11.068 31.198 1.00 72.88 191 GLU A O 1
ATOM 1516 N N . LYS A 1 192 ? 23.313 11.460 31.279 1.00 79.50 192 LYS A N 1
ATOM 1517 C CA . LYS A 1 192 ? 22.857 10.110 30.930 1.00 79.50 192 LYS A CA 1
ATOM 1518 C C . LYS A 1 192 ? 21.501 10.203 30.252 1.00 79.50 192 LYS A C 1
ATOM 1520 O O . LYS A 1 192 ? 20.621 10.890 30.770 1.00 79.50 192 LYS A O 1
ATOM 1525 N N . ASP A 1 193 ? 21.312 9.484 29.154 1.00 83.75 193 ASP A N 1
ATOM 1526 C CA . ASP A 1 193 ? 20.038 9.457 28.444 1.00 83.75 193 ASP A CA 1
ATOM 1527 C C . ASP A 1 193 ? 18.923 8.759 29.255 1.00 83.75 193 ASP A C 1
ATOM 1529 O O . ASP A 1 193 ? 19.142 8.107 30.283 1.00 83.75 193 ASP A O 1
ATOM 1533 N N . ALA A 1 194 ? 17.687 8.924 28.785 1.00 80.75 194 ALA A N 1
ATOM 1534 C CA . ALA A 1 194 ? 16.494 8.432 29.463 1.00 80.75 194 ALA A CA 1
ATOM 1535 C C . ALA A 1 194 ? 16.380 6.909 29.526 1.00 80.75 194 ALA A C 1
ATOM 1537 O O . ALA A 1 194 ? 15.694 6.396 30.411 1.00 80.75 194 ALA A O 1
ATOM 1538 N N . GLN A 1 195 ? 16.988 6.195 28.586 1.00 84.31 195 GLN A N 1
ATOM 1539 C CA . GLN A 1 195 ? 16.939 4.743 28.505 1.00 84.31 195 GLN A CA 1
ATOM 1540 C C . GLN A 1 195 ? 17.946 4.139 29.480 1.00 84.31 195 GLN A C 1
ATOM 1542 O O . GLN A 1 195 ? 17.548 3.384 30.361 1.00 84.31 195 GLN A O 1
ATOM 1547 N N . THR A 1 196 ? 19.198 4.601 29.446 1.00 83.69 196 THR A N 1
ATOM 1548 C CA . THR A 1 196 ? 20.247 4.185 30.390 1.00 83.69 196 THR A CA 1
ATOM 1549 C C . THR A 1 196 ? 19.812 4.405 31.843 1.00 83.69 196 THR A C 1
ATOM 1551 O O . THR A 1 196 ? 19.910 3.511 32.682 1.00 83.69 196 THR A O 1
ATOM 1554 N N . ARG A 1 197 ? 19.229 5.573 32.157 1.00 84.88 197 ARG A N 1
ATOM 1555 C CA . ARG A 1 197 ? 18.678 5.836 33.501 1.00 84.88 197 ARG A CA 1
ATOM 1556 C C . ARG A 1 197 ? 17.466 4.965 33.837 1.00 84.88 197 ARG A C 1
ATOM 1558 O O . ARG A 1 197 ? 17.264 4.654 35.006 1.00 84.88 197 ARG A O 1
ATOM 1565 N N . GLY A 1 198 ? 16.634 4.617 32.857 1.00 86.00 198 GLY A N 1
ATOM 1566 C CA . GLY A 1 198 ? 15.488 3.730 33.056 1.00 86.00 198 GLY A CA 1
ATOM 1567 C C . GLY A 1 198 ? 15.914 2.301 33.391 1.00 86.00 198 GLY A C 1
ATOM 1568 O O . GLY A 1 198 ? 15.339 1.692 34.292 1.00 86.00 198 GLY A O 1
ATOM 1569 N N . GLU A 1 199 ? 16.946 1.801 32.713 1.00 84.12 199 GLU A N 1
ATOM 1570 C CA . GLU A 1 199 ? 17.535 0.474 32.921 1.00 84.12 199 GLU A CA 1
ATOM 1571 C C . GLU A 1 199 ? 18.216 0.351 34.296 1.00 84.12 199 GLU A C 1
ATOM 1573 O O . GLU A 1 199 ? 17.998 -0.635 34.999 1.00 84.12 199 GLU A O 1
ATOM 1578 N N . GLU A 1 200 ? 18.951 1.379 34.735 1.00 86.50 200 GLU A N 1
ATOM 1579 C CA . GLU A 1 200 ? 19.617 1.418 36.051 1.00 86.50 200 GLU A CA 1
ATOM 1580 C C . GLU A 1 200 ? 18.657 1.694 37.233 1.00 86.50 200 GLU A C 1
ATOM 1582 O O . GLU A 1 200 ? 19.025 1.541 38.401 1.00 86.50 200 GLU A O 1
ATOM 1587 N N . CYS A 1 201 ? 17.423 2.142 36.976 1.00 84.25 201 CYS A N 1
ATOM 1588 C CA . CYS A 1 201 ? 16.526 2.612 38.030 1.00 84.25 201 CYS A CA 1
ATOM 1589 C C . CYS A 1 201 ? 15.802 1.458 38.746 1.00 84.25 201 CYS A C 1
ATOM 1591 O O . CYS A 1 201 ? 14.855 0.863 38.230 1.00 84.25 201 CYS A O 1
ATOM 1593 N N . LEU A 1 202 ? 16.178 1.216 40.006 1.00 82.81 202 LEU A N 1
ATOM 1594 C CA . LEU A 1 202 ? 15.556 0.208 40.882 1.00 82.81 202 LEU A CA 1
ATOM 1595 C C . LEU A 1 202 ? 14.074 0.477 41.180 1.00 82.81 202 LEU A C 1
ATOM 1597 O O . LEU A 1 202 ? 13.309 -0.448 41.435 1.00 82.81 202 LEU A O 1
ATOM 1601 N N . ALA A 1 203 ? 13.664 1.746 41.156 1.00 81.31 203 ALA A N 1
ATOM 1602 C CA . ALA A 1 203 ? 12.283 2.153 41.392 1.00 81.31 203 ALA A CA 1
ATOM 1603 C C . ALA A 1 203 ? 11.470 2.263 40.093 1.00 81.31 203 ALA A C 1
ATOM 1605 O O . ALA A 1 203 ? 10.354 2.782 40.121 1.00 81.31 203 ALA A O 1
ATOM 1606 N N . TRP A 1 204 ? 12.016 1.843 38.948 1.00 86.25 204 TRP A N 1
ATOM 1607 C CA . TRP A 1 204 ? 11.321 1.965 37.675 1.00 86.25 204 TRP A CA 1
ATOM 1608 C C . TRP A 1 204 ? 10.062 1.097 37.662 1.00 86.25 204 TRP A C 1
ATOM 1610 O O . TRP A 1 204 ? 10.087 -0.088 37.996 1.00 86.25 204 TRP A O 1
ATOM 1620 N N . ARG A 1 205 ? 8.946 1.705 37.261 1.00 82.44 205 ARG A N 1
ATOM 1621 C CA . ARG A 1 205 ? 7.675 1.024 37.021 1.00 82.44 205 ARG A CA 1
ATOM 1622 C C . ARG A 1 205 ? 7.085 1.541 35.735 1.00 82.44 205 ARG A C 1
ATOM 1624 O O . ARG A 1 205 ? 7.039 2.757 35.527 1.00 82.44 205 ARG A O 1
ATOM 1631 N N . TYR A 1 206 ? 6.622 0.624 34.898 1.00 80.94 206 TYR A N 1
ATOM 1632 C CA . TYR A 1 206 ? 6.003 0.986 33.641 1.00 80.94 206 TYR A CA 1
ATOM 1633 C C . TYR A 1 206 ? 4.762 1.841 33.897 1.00 80.94 206 TYR A C 1
ATOM 1635 O O . TYR A 1 206 ? 3.894 1.500 34.695 1.00 80.94 206 TYR A O 1
ATOM 1643 N N . ARG A 1 207 ? 4.669 2.978 33.211 1.00 79.31 207 ARG A N 1
ATOM 1644 C CA . ARG A 1 207 ? 3.591 3.963 33.367 1.00 79.31 207 ARG A CA 1
ATOM 1645 C C . ARG A 1 207 ? 2.201 3.371 33.129 1.00 79.31 207 ARG A C 1
ATOM 1647 O O . ARG A 1 207 ? 1.226 3.920 33.636 1.00 79.31 207 ARG A O 1
ATOM 1654 N N . TRP A 1 208 ? 2.127 2.283 32.368 1.00 67.38 208 TRP A N 1
ATOM 1655 C CA . TRP A 1 208 ? 0.888 1.594 32.026 1.00 67.38 208 TRP A CA 1
ATOM 1656 C C . TRP A 1 208 ? 0.855 0.140 32.516 1.00 67.38 208 TRP A C 1
ATOM 1658 O O . TRP A 1 208 ? 0.061 -0.635 31.998 1.00 67.38 208 TRP A O 1
ATOM 1668 N N . SER A 1 209 ? 1.707 -0.263 33.471 1.00 64.81 209 SER A N 1
ATOM 1669 C CA . SER A 1 209 ? 1.545 -1.587 34.083 1.00 64.81 209 SER A CA 1
ATOM 1670 C C . SER A 1 209 ? 0.255 -1.600 34.890 1.00 64.81 209 SER A C 1
ATOM 1672 O O . SER A 1 209 ? 0.097 -0.766 35.788 1.00 64.81 209 SER A O 1
ATOM 1674 N N . ASP A 1 210 ? -0.623 -2.559 34.602 1.00 47.72 210 ASP A N 1
ATOM 1675 C CA . ASP A 1 210 ? -1.707 -2.916 35.506 1.00 47.72 210 ASP A CA 1
ATOM 1676 C C . ASP A 1 210 ? -1.073 -3.320 36.838 1.00 47.72 210 ASP A C 1
ATOM 1678 O O . ASP A 1 210 ? -0.237 -4.220 36.912 1.00 47.72 210 ASP A O 1
ATOM 1682 N N . SER A 1 211 ? -1.381 -2.574 37.892 1.00 45.53 211 SER A N 1
ATOM 1683 C CA . SER A 1 211 ? -0.876 -2.873 39.221 1.00 45.53 211 SER A CA 1
ATOM 1684 C C . SER A 1 211 ? -1.540 -4.150 39.728 1.00 45.53 211 SER A C 1
ATOM 1686 O O . SER A 1 211 ? -2.644 -4.096 40.274 1.00 45.53 211 SER A O 1
ATOM 1688 N N . ASP A 1 212 ? -0.860 -5.283 39.575 1.00 43.41 212 ASP A N 1
ATOM 1689 C CA . ASP A 1 212 ? -1.108 -6.464 40.393 1.00 43.41 212 ASP A CA 1
ATOM 1690 C C . ASP A 1 212 ? -0.901 -6.070 41.862 1.00 43.41 212 ASP A C 1
ATOM 1692 O O . ASP A 1 212 ? 0.200 -5.713 42.288 1.00 43.41 212 ASP A O 1
ATOM 1696 N N . GLY A 1 213 ? -1.990 -6.077 42.631 1.00 42.09 213 GLY A N 1
ATOM 1697 C CA . GLY A 1 213 ? -1.958 -5.826 44.070 1.00 42.09 213 GLY A CA 1
ATOM 1698 C C . GLY A 1 213 ? -2.315 -4.403 44.500 1.00 42.09 213 GLY A C 1
ATOM 1699 O O . GLY A 1 213 ? -1.596 -3.787 45.279 1.00 42.09 213 GLY A O 1
ATOM 1700 N N . CYS A 1 214 ? -3.471 -3.897 44.078 1.00 30.33 214 CYS A N 1
ATOM 1701 C CA . CYS A 1 214 ? -4.291 -3.083 44.972 1.00 30.33 214 CYS A CA 1
ATOM 1702 C C . CYS A 1 214 ?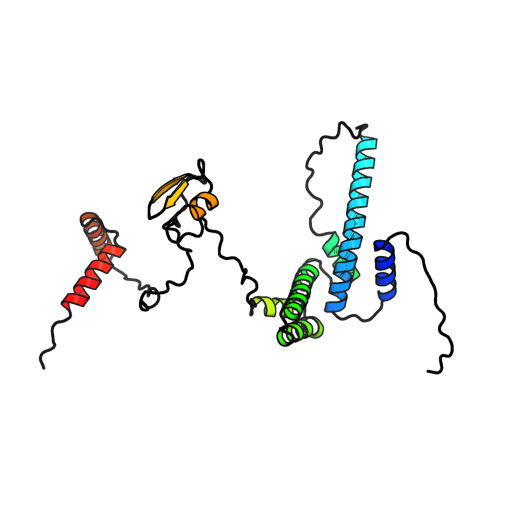 -5.756 -3.352 44.639 1.00 30.33 214 CYS A C 1
ATOM 1704 O O . CYS A 1 214 ? -6.157 -3.259 43.479 1.00 30.33 214 CYS A O 1
ATOM 1706 N N . GLN A 1 215 ? -6.532 -3.756 45.644 1.00 32.09 215 GLN A N 1
ATOM 1707 C CA . GLN A 1 215 ? -7.968 -3.975 45.521 1.00 32.09 215 GLN A CA 1
ATOM 1708 C C . GLN A 1 215 ? -8.595 -2.785 44.794 1.00 32.09 215 GLN A C 1
ATOM 1710 O O . GLN A 1 215 ? -8.308 -1.635 45.115 1.00 32.09 215 GLN A O 1
ATOM 1715 N N . SER A 1 216 ? -9.395 -3.092 43.778 1.00 35.81 216 SER A N 1
ATOM 1716 C CA . SER A 1 216 ? -10.068 -2.153 42.888 1.00 35.81 216 SER A CA 1
ATOM 1717 C C . SER A 1 216 ? -10.592 -0.911 43.619 1.00 35.81 216 SER A C 1
ATOM 1719 O O . SER A 1 216 ? -11.685 -0.936 44.184 1.00 35.81 216 SER A O 1
ATOM 1721 N N . ILE A 1 217 ? -9.848 0.195 43.557 1.00 40.78 217 ILE A N 1
ATOM 1722 C CA . ILE A 1 217 ? -10.440 1.518 43.736 1.00 40.78 217 ILE A CA 1
ATOM 1723 C C . ILE A 1 217 ? -11.158 1.803 42.411 1.00 40.78 217 ILE A C 1
ATOM 1725 O O . ILE A 1 217 ? -10.510 1.783 41.358 1.00 40.78 217 ILE A O 1
ATOM 1729 N N . PRO A 1 218 ? -12.486 1.999 42.403 1.00 42.41 218 PRO A N 1
ATOM 1730 C CA . PRO A 1 218 ? -13.204 2.280 41.173 1.00 42.41 218 PRO A CA 1
ATOM 1731 C C . PRO A 1 218 ? -12.646 3.549 40.526 1.00 42.41 218 PRO A C 1
ATOM 1733 O O . PRO A 1 218 ? -12.418 4.548 41.204 1.00 42.41 218 PRO A O 1
ATOM 1736 N N . LYS A 1 219 ? -12.428 3.464 39.209 1.00 46.19 219 LYS A N 1
ATOM 1737 C CA . LYS A 1 219 ? -12.160 4.542 38.243 1.00 46.19 219 LYS A CA 1
ATOM 1738 C C . LYS A 1 219 ? -12.450 5.941 38.802 1.00 46.19 219 LYS A C 1
ATOM 1740 O O . LYS A 1 219 ? -13.595 6.205 39.165 1.00 46.19 219 LYS A O 1
ATOM 1745 N N . ASN A 1 220 ? -11.436 6.816 38.789 1.00 50.66 220 ASN A N 1
ATOM 1746 C CA . ASN A 1 220 ? -11.515 8.250 39.090 1.00 50.66 220 ASN A CA 1
ATOM 1747 C C . ASN A 1 220 ? -12.882 8.832 38.709 1.00 50.66 220 ASN A C 1
ATOM 1749 O O . ASN A 1 220 ? -13.137 9.162 37.551 1.00 50.66 220 ASN A O 1
ATOM 1753 N N . SER A 1 221 ? -13.768 8.919 39.696 1.00 55.41 221 SER A N 1
ATOM 1754 C CA . SER A 1 221 ? -15.067 9.550 39.548 1.00 55.41 221 SER A CA 1
ATOM 1755 C C . SER A 1 221 ? -14.824 11.035 39.753 1.00 55.41 221 SER A C 1
ATOM 1757 O O . SER A 1 221 ? -14.736 11.510 40.880 1.00 55.41 221 SER A O 1
ATOM 1759 N N . CYS A 1 222 ? -14.594 11.760 38.660 1.00 59.53 222 CYS A N 1
ATOM 1760 C CA . CYS A 1 222 ? -14.506 13.211 38.717 1.00 59.53 222 CYS A CA 1
ATOM 1761 C C . CYS A 1 222 ? -15.908 13.764 38.985 1.00 59.53 222 CYS A C 1
ATOM 1763 O O . CYS A 1 222 ? -16.832 13.496 38.220 1.00 59.53 222 CYS A O 1
ATOM 1765 N N . PHE A 1 223 ? -16.061 14.541 40.051 1.00 66.88 223 PHE A N 1
ATOM 1766 C CA . PHE A 1 223 ? -17.262 15.329 40.302 1.00 66.88 223 PHE A CA 1
ATOM 1767 C C . PHE A 1 223 ? -16.887 16.810 40.301 1.00 66.88 223 PHE A C 1
ATOM 1769 O O . PHE A 1 223 ? -15.818 17.200 40.769 1.00 66.88 223 PHE A O 1
ATOM 1776 N N . THR A 1 224 ? -17.750 17.637 39.721 1.00 73.25 224 THR A N 1
ATOM 1777 C CA . THR A 1 224 ? -17.563 19.087 39.679 1.00 73.25 224 THR A CA 1
ATOM 1778 C C . THR A 1 224 ? -18.317 19.700 40.848 1.00 73.25 224 THR A C 1
ATOM 1780 O O . THR A 1 224 ? -19.538 19.593 40.916 1.00 73.25 224 THR A O 1
ATOM 1783 N N . LEU A 1 225 ? -17.598 20.350 41.761 1.00 72.25 225 LEU A N 1
ATOM 1784 C CA . LEU A 1 225 ? -18.202 21.185 42.795 1.00 72.25 225 LEU A CA 1
ATOM 1785 C C . LEU A 1 225 ? -18.275 22.618 42.282 1.00 72.25 225 LEU A C 1
ATOM 1787 O O . LEU A 1 225 ? -17.260 23.204 41.909 1.00 72.25 225 LEU A O 1
ATOM 1791 N N . THR A 1 226 ? -19.475 23.184 42.260 1.00 77.69 226 THR A N 1
ATOM 1792 C CA . THR A 1 226 ? -19.675 24.602 41.961 1.00 77.69 226 THR A CA 1
ATOM 1793 C C . THR A 1 226 ? -19.824 25.340 43.282 1.00 77.69 226 THR A C 1
ATOM 1795 O O . THR A 1 226 ? -20.789 25.120 44.010 1.00 77.69 226 THR A O 1
ATOM 1798 N N . LEU A 1 227 ? -18.850 26.184 43.612 1.00 72.69 227 LEU A N 1
ATOM 1799 C CA . LEU A 1 227 ? -18.867 26.990 44.829 1.00 72.69 227 LEU A CA 1
ATOM 1800 C C . LEU A 1 227 ? -19.226 28.443 44.488 1.00 72.69 227 LEU A C 1
ATOM 1802 O O . LEU A 1 227 ? -18.792 28.948 43.450 1.00 72.69 227 LEU A O 1
ATOM 1806 N N . PRO A 1 228 ? -19.985 29.141 45.350 1.00 84.69 228 PRO A N 1
ATOM 1807 C CA . PRO A 1 228 ? -20.118 30.590 45.275 1.00 84.69 228 PRO A CA 1
ATOM 1808 C C . PRO A 1 228 ? -18.743 31.268 45.270 1.00 84.69 228 PRO A C 1
ATOM 1810 O O . PRO A 1 228 ? -17.857 30.893 46.037 1.00 84.69 228 PRO A O 1
ATOM 1813 N N . SER A 1 229 ? -18.580 32.304 44.447 1.00 76.50 229 SER A N 1
ATOM 1814 C CA . SER A 1 229 ? -17.291 32.980 44.227 1.00 76.50 229 SER A CA 1
ATOM 1815 C C . SER A 1 229 ? -16.629 33.502 45.509 1.00 76.50 229 SER A C 1
ATOM 1817 O O . SER A 1 229 ? -15.408 33.480 45.616 1.00 76.50 229 SER A O 1
ATOM 1819 N N . HIS A 1 230 ? -17.420 33.916 46.504 1.00 80.56 230 HIS A N 1
ATOM 1820 C CA . HIS A 1 230 ? -16.912 34.383 47.797 1.00 80.56 230 HIS A CA 1
ATOM 1821 C C . HIS A 1 230 ? -16.376 33.257 48.702 1.00 80.56 230 HIS A C 1
ATOM 1823 O O . HIS A 1 230 ? -15.566 33.529 49.580 1.00 80.56 230 HIS A O 1
ATOM 1829 N N . LEU A 1 231 ? -16.813 32.006 48.509 1.00 81.62 231 LEU A N 1
ATOM 1830 C CA . LEU A 1 231 ? -16.321 30.847 49.268 1.00 81.62 231 LEU A CA 1
ATOM 1831 C C . LEU A 1 231 ? -15.094 30.216 48.617 1.00 81.62 231 LEU A C 1
ATOM 1833 O O . LEU A 1 231 ? -14.265 29.633 49.310 1.00 81.62 231 LEU A O 1
ATOM 1837 N N . GLN A 1 232 ? -14.963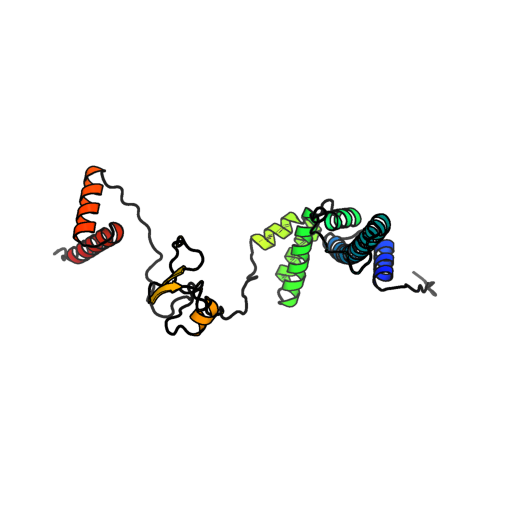 30.349 47.297 1.00 80.38 232 GLN A N 1
ATOM 1838 C CA . GLN A 1 232 ? -13.814 29.822 46.573 1.00 80.38 232 GLN A CA 1
ATOM 1839 C C . GLN A 1 232 ? -12.504 30.433 47.086 1.00 80.38 232 GLN A C 1
ATOM 1841 O O . GLN A 1 232 ? -11.577 29.697 47.417 1.00 80.38 232 GLN A O 1
ATOM 1846 N N . THR A 1 233 ? -12.452 31.759 47.227 1.00 82.44 233 THR A N 1
ATOM 1847 C CA . THR A 1 233 ? -11.272 32.463 47.751 1.00 82.44 233 THR A CA 1
ATOM 1848 C C . THR A 1 233 ? -10.948 32.044 49.183 1.00 82.44 233 THR A C 1
ATOM 1850 O O . THR A 1 233 ? -9.795 31.767 49.500 1.00 82.44 233 THR A O 1
ATOM 1853 N N . MET A 1 234 ? -11.968 31.900 50.034 1.00 84.94 234 MET A N 1
ATOM 1854 C CA . MET A 1 234 ? -11.785 31.442 51.414 1.00 84.94 234 MET A CA 1
ATOM 1855 C C . MET A 1 234 ? -11.217 30.019 51.495 1.00 84.94 234 MET A C 1
ATOM 1857 O O . MET A 1 234 ? -10.372 29.741 52.345 1.00 84.94 234 MET A O 1
ATOM 1861 N N . PHE A 1 235 ? -11.654 29.111 50.621 1.00 85.00 235 PHE A N 1
ATOM 1862 C CA . PHE A 1 235 ? -11.153 27.734 50.604 1.00 85.00 235 PHE A CA 1
ATOM 1863 C C . PHE A 1 235 ? -9.742 27.636 50.031 1.00 85.00 235 PHE A C 1
ATOM 1865 O O . PHE A 1 235 ? -8.941 26.845 50.524 1.00 85.00 235 PHE A O 1
ATOM 1872 N N . GLU A 1 236 ? -9.405 28.452 49.034 1.00 84.62 236 GLU A N 1
ATOM 1873 C CA . GLU A 1 236 ? -8.041 28.536 48.505 1.00 84.62 236 GLU A CA 1
ATOM 1874 C C . GLU A 1 236 ? -7.054 29.034 49.569 1.00 84.62 236 GLU A C 1
ATOM 1876 O O . GLU A 1 236 ? -5.966 28.468 49.713 1.00 84.62 236 GLU A O 1
ATOM 1881 N N . ASP A 1 237 ? -7.441 30.036 50.360 1.00 84.94 237 ASP A N 1
ATOM 1882 C CA . ASP A 1 237 ? -6.613 30.544 51.456 1.00 84.94 237 ASP A CA 1
ATOM 1883 C C . ASP A 1 237 ? -6.477 29.525 52.598 1.00 84.94 237 ASP A C 1
ATOM 1885 O O . ASP A 1 237 ? -5.372 29.314 53.104 1.00 84.94 237 ASP A O 1
ATOM 1889 N N . ALA A 1 238 ? -7.558 28.823 52.957 1.00 86.88 238 ALA A N 1
ATOM 1890 C CA . ALA A 1 238 ? -7.523 27.754 53.958 1.00 86.88 238 ALA A CA 1
ATOM 1891 C C . ALA A 1 238 ? -6.664 26.554 53.514 1.00 86.88 238 ALA A C 1
ATOM 1893 O O . ALA A 1 238 ? -5.905 25.996 54.316 1.00 86.88 238 ALA A O 1
ATOM 1894 N N . ALA A 1 239 ? -6.728 26.187 52.230 1.00 87.50 239 ALA A N 1
ATOM 1895 C CA . ALA A 1 239 ? -5.875 25.159 51.642 1.00 87.50 239 ALA A CA 1
ATOM 1896 C C . ALA A 1 239 ? -4.398 25.565 51.695 1.00 87.50 239 ALA A C 1
ATOM 1898 O O . ALA A 1 239 ? -3.557 24.783 52.147 1.00 87.50 239 ALA A O 1
ATOM 1899 N N . ARG A 1 240 ? -4.092 26.821 51.341 1.00 85.56 240 ARG A N 1
ATOM 1900 C CA . ARG A 1 240 ? -2.730 27.371 51.392 1.00 85.56 240 ARG A CA 1
ATOM 1901 C C . ARG A 1 240 ? -2.182 27.413 52.818 1.00 85.56 240 ARG A C 1
ATOM 1903 O O . ARG A 1 240 ? -1.041 27.013 53.029 1.00 85.56 240 ARG A O 1
ATOM 1910 N N . ALA A 1 241 ? -2.991 27.828 53.794 1.00 87.62 241 ALA A N 1
ATOM 1911 C CA . ALA A 1 241 ? -2.622 27.812 55.212 1.00 87.62 241 ALA A CA 1
ATOM 1912 C C . ALA A 1 241 ? -2.334 26.390 55.728 1.00 87.62 241 ALA A C 1
ATOM 1914 O O . ALA A 1 241 ? -1.498 26.208 56.609 1.00 87.62 241 ALA A O 1
ATOM 1915 N N . SER A 1 242 ? -2.983 25.383 55.137 1.00 85.50 242 SER A N 1
ATOM 1916 C CA . SER A 1 242 ? -2.776 23.963 55.450 1.00 85.50 242 SER A CA 1
ATOM 1917 C C . SER A 1 242 ? -1.627 23.322 54.654 1.00 85.50 242 SER A C 1
ATOM 1919 O O . SER A 1 242 ? -1.378 22.128 54.804 1.00 85.50 242 SER A O 1
ATOM 1921 N N . GLY A 1 243 ? -0.940 24.077 53.785 1.00 86.06 243 GLY A N 1
ATOM 1922 C CA . GLY A 1 243 ? 0.132 23.564 52.924 1.00 86.06 243 GLY A CA 1
ATOM 1923 C C . GLY A 1 243 ? -0.338 22.585 51.840 1.00 86.06 243 GLY A C 1
ATOM 1924 O O . GLY A 1 243 ? 0.465 21.801 51.339 1.00 86.06 243 GLY A O 1
ATOM 1925 N N . MET A 1 244 ? -1.628 22.602 51.492 1.00 83.88 244 MET A N 1
ATOM 1926 C CA . MET A 1 244 ? -2.257 21.676 50.545 1.00 83.88 244 MET A CA 1
ATOM 1927 C C . MET A 1 244 ? -2.738 22.402 49.285 1.00 83.88 244 MET A C 1
ATOM 1929 O O . MET A 1 244 ? -2.984 23.610 49.292 1.00 83.88 244 MET A O 1
ATOM 1933 N N . THR A 1 245 ? -2.917 21.658 48.190 1.00 85.62 245 THR A N 1
ATOM 1934 C CA . THR A 1 245 ? -3.669 22.170 47.037 1.00 85.62 245 THR A CA 1
ATOM 1935 C C . THR A 1 245 ? -5.160 22.231 47.376 1.00 85.62 245 THR A C 1
ATOM 1937 O O . THR A 1 245 ? -5.631 21.477 48.228 1.00 85.62 245 THR A O 1
ATOM 1940 N N . LEU A 1 246 ? -5.931 23.094 46.703 1.00 81.88 246 LEU A N 1
ATOM 1941 C CA . LEU A 1 246 ? -7.383 23.187 46.921 1.00 81.88 246 LEU A CA 1
ATOM 1942 C C . LEU A 1 246 ? -8.075 21.820 46.761 1.00 81.88 246 LEU A C 1
ATOM 1944 O O . LEU A 1 246 ? -8.959 21.477 47.540 1.00 81.88 246 LEU A O 1
ATOM 1948 N N . VAL A 1 247 ? -7.645 21.023 45.777 1.00 83.69 247 VAL A N 1
ATOM 1949 C CA . VAL A 1 247 ? -8.209 19.694 45.506 1.00 83.69 247 VAL A CA 1
ATOM 1950 C C . VAL A 1 247 ? -7.901 18.723 46.644 1.00 83.69 247 VAL A C 1
ATOM 1952 O O . VAL A 1 247 ? -8.812 18.060 47.138 1.00 83.69 247 VAL A O 1
ATOM 1955 N N . ASP A 1 248 ? -6.648 18.666 47.098 1.00 82.25 248 ASP A N 1
ATOM 1956 C CA . ASP A 1 248 ? -6.249 17.774 48.193 1.00 82.25 248 ASP A CA 1
ATOM 1957 C C . ASP A 1 248 ? -6.926 18.168 49.507 1.00 82.25 248 ASP A C 1
ATOM 1959 O O . ASP A 1 248 ? -7.392 17.307 50.255 1.00 82.25 248 ASP A O 1
ATOM 1963 N N . TRP A 1 249 ? -7.040 19.473 49.754 1.00 88.31 249 TRP A N 1
ATOM 1964 C CA . TRP A 1 249 ? -7.696 20.022 50.934 1.00 88.31 249 TRP A CA 1
ATOM 1965 C C . TRP A 1 249 ? -9.192 19.680 50.966 1.00 88.31 249 TRP A C 1
ATOM 1967 O O . TRP A 1 249 ? -9.696 19.208 51.984 1.00 88.31 249 TRP A O 1
ATOM 1977 N N . ILE A 1 250 ? -9.902 19.824 49.841 1.00 85.56 250 ILE A N 1
ATOM 1978 C CA . ILE A 1 250 ? -11.318 19.432 49.735 1.00 85.56 250 ILE A CA 1
ATOM 1979 C C . ILE A 1 250 ? -11.480 17.922 49.935 1.00 85.56 250 ILE A C 1
ATOM 1981 O O . ILE A 1 250 ? -12.344 17.493 50.699 1.00 85.56 250 ILE A O 1
ATOM 1985 N N . CYS A 1 251 ? -10.646 17.104 49.288 1.00 83.19 251 CYS A N 1
ATOM 1986 C CA . CYS A 1 251 ? -10.682 15.651 49.455 1.00 83.19 251 CYS A CA 1
ATOM 1987 C C . CYS A 1 251 ? -10.448 15.241 50.915 1.00 83.19 251 CYS A C 1
ATOM 1989 O O . CYS A 1 251 ? -11.154 14.370 51.423 1.00 83.19 251 CYS A O 1
ATOM 1991 N N . HIS A 1 252 ? -9.508 15.891 51.606 1.00 85.88 252 HIS A N 1
ATOM 1992 C CA . HIS A 1 252 ? -9.231 15.650 53.021 1.00 85.88 252 HIS A CA 1
ATOM 1993 C C . HIS A 1 252 ? -10.462 15.906 53.901 1.00 85.88 252 HIS A C 1
ATOM 1995 O O . HIS A 1 252 ? -10.836 15.048 54.702 1.00 85.88 252 HIS A O 1
ATOM 2001 N N . HIS A 1 253 ? -11.134 17.044 53.712 1.00 86.12 253 HIS A N 1
ATOM 2002 C CA . HIS A 1 253 ? -12.325 17.403 54.491 1.00 86.12 253 HIS A CA 1
ATOM 2003 C C . HIS A 1 253 ? -13.546 16.549 54.158 1.00 86.12 253 HIS A C 1
ATOM 2005 O O . HIS A 1 253 ? -14.281 16.160 55.062 1.00 86.12 253 HIS A O 1
ATOM 2011 N N . LEU A 1 254 ? -13.748 16.183 52.889 1.00 85.25 254 LEU A N 1
ATOM 2012 C CA . LEU A 1 254 ? -14.805 15.241 52.504 1.00 85.25 254 LEU A CA 1
ATOM 2013 C C . LEU A 1 254 ? -14.581 13.868 53.147 1.00 85.25 254 LEU A C 1
ATOM 2015 O O . LEU A 1 254 ? -15.520 13.270 53.670 1.00 85.25 254 LEU A O 1
ATOM 2019 N N . LEU A 1 255 ? -13.337 13.385 53.177 1.00 82.88 255 LEU A N 1
ATOM 2020 C CA . LEU A 1 255 ? -12.996 12.137 53.858 1.00 82.88 255 LEU A CA 1
ATOM 2021 C C . LEU A 1 255 ? -13.253 12.233 55.365 1.00 82.88 255 LEU A C 1
ATOM 2023 O O . LEU A 1 255 ? -13.903 11.344 55.914 1.00 82.88 255 LEU A O 1
ATOM 2027 N N . GLN A 1 256 ? -12.837 13.318 56.023 1.00 85.19 256 GLN A N 1
ATOM 2028 C CA . GLN A 1 256 ? -13.151 13.538 57.438 1.00 85.19 256 GLN A CA 1
ATOM 2029 C C . GLN A 1 256 ? -14.663 13.571 57.695 1.00 85.19 256 GLN A C 1
ATOM 2031 O O . GLN A 1 256 ? -15.139 12.906 58.613 1.00 85.19 256 GLN A O 1
ATOM 2036 N N . ALA A 1 257 ? -15.440 14.263 56.860 1.00 83.38 257 ALA A N 1
ATOM 2037 C CA . ALA A 1 257 ? -16.894 14.326 56.992 1.00 83.38 257 ALA A CA 1
ATOM 2038 C C . ALA A 1 257 ? -17.548 12.940 56.861 1.00 83.38 257 ALA A C 1
ATOM 2040 O O . ALA A 1 257 ? -18.414 12.583 57.661 1.00 83.38 257 ALA A O 1
ATOM 2041 N N . THR A 1 258 ? -17.095 12.117 55.908 1.00 80.69 258 THR A N 1
ATOM 2042 C CA . THR A 1 258 ? -17.605 10.741 55.759 1.00 80.69 258 THR A CA 1
ATOM 2043 C C . THR A 1 258 ? -17.255 9.852 56.953 1.00 80.69 258 THR A C 1
ATOM 2045 O O . THR A 1 258 ? -18.060 9.010 57.347 1.00 80.69 258 THR A O 1
ATOM 2048 N N . GLN A 1 259 ? -16.096 10.060 57.580 1.00 79.94 259 GLN A N 1
ATOM 2049 C CA . GLN A 1 259 ? -15.685 9.321 58.776 1.00 79.94 259 GLN A CA 1
ATOM 2050 C C . GLN A 1 259 ? -16.490 9.743 60.010 1.00 79.94 259 GLN A C 1
ATOM 2052 O O . GLN A 1 259 ? -16.924 8.879 60.769 1.00 79.94 259 GLN A O 1
ATOM 2057 N N . SER A 1 260 ? -16.768 11.039 60.156 1.00 73.50 260 SER A N 1
ATOM 2058 C CA . SER A 1 260 ? -17.598 11.592 61.234 1.00 73.50 260 SER A CA 1
ATOM 2059 C C . SER A 1 260 ? -19.088 11.264 61.088 1.00 73.50 260 SER A C 1
ATOM 2061 O O . SER A 1 260 ? -19.811 11.261 62.077 1.00 73.50 260 SER A O 1
ATOM 2063 N N . SER A 1 261 ? -19.561 10.947 59.875 1.00 62.06 261 SER A N 1
ATOM 2064 C CA . SER A 1 261 ? -20.962 10.575 59.611 1.00 62.06 261 SER A CA 1
ATOM 2065 C C . SER A 1 261 ? -21.342 9.147 60.033 1.00 62.06 261 SER A C 1
ATOM 2067 O O . SER A 1 261 ? -22.512 8.778 59.955 1.00 62.06 261 SER A O 1
ATOM 2069 N N . LYS A 1 262 ? -20.390 8.343 60.530 1.00 57.59 262 LYS A N 1
ATOM 2070 C CA . LYS A 1 262 ? -20.666 7.046 61.173 1.00 57.59 262 LYS A CA 1
ATOM 2071 C C . LYS A 1 262 ? -21.182 7.240 62.606 1.00 57.59 262 LYS A C 1
ATOM 2073 O O . LYS A 1 262 ? -20.592 6.738 63.557 1.00 57.59 262 LYS A O 1
ATOM 2078 N N . ILE A 1 263 ? -22.278 7.975 62.758 1.00 52.59 263 ILE A N 1
ATOM 2079 C CA . ILE A 1 263 ? -23.086 7.981 63.980 1.00 52.59 263 ILE A CA 1
ATOM 2080 C C . ILE A 1 263 ? -24.219 6.974 63.732 1.00 52.59 263 ILE A C 1
ATOM 2082 O O . ILE A 1 263 ? -24.886 7.086 62.700 1.00 52.59 263 ILE A O 1
ATOM 2086 N N . PRO A 1 264 ? -24.431 5.963 64.596 1.00 48.31 264 PRO A N 1
ATOM 2087 C CA . PRO A 1 264 ? -25.563 5.061 64.451 1.00 48.31 264 PRO A CA 1
ATOM 2088 C C . PRO A 1 264 ? -26.848 5.884 64.541 1.00 48.31 264 PRO A C 1
ATOM 2090 O O . PRO A 1 264 ? -27.043 6.629 65.498 1.00 48.31 264 PRO A O 1
ATOM 2093 N N . LEU A 1 265 ? -27.725 5.744 63.550 1.00 45.56 265 LEU A N 1
ATOM 2094 C CA . LEU A 1 265 ? -29.138 6.027 63.754 1.00 45.56 265 LEU A CA 1
ATOM 2095 C C . LEU A 1 265 ? -29.624 4.997 64.781 1.00 45.56 265 LEU A C 1
ATOM 2097 O O . LEU A 1 265 ? -29.856 3.841 64.427 1.00 45.56 265 LEU A O 1
ATOM 2101 N N . GLU A 1 266 ? -29.674 5.390 66.054 1.00 41.34 266 GLU A N 1
ATOM 2102 C CA . GLU A 1 266 ? -30.436 4.654 67.059 1.00 41.34 266 GLU A CA 1
ATOM 2103 C C . GLU A 1 266 ? -31.900 4.631 66.598 1.00 41.34 266 GLU A C 1
ATOM 2105 O O . GLU A 1 266 ? -32.496 5.677 66.326 1.00 41.34 266 GLU A O 1
ATOM 2110 N N . VAL A 1 267 ? -32.415 3.413 66.419 1.00 44.09 267 VAL A N 1
ATOM 2111 C CA . VAL A 1 267 ? -33.838 3.102 66.233 1.00 44.09 267 VAL A CA 1
ATOM 2112 C C . VAL A 1 267 ? -34.493 3.035 67.601 1.00 44.09 267 VAL A C 1
ATOM 2114 O O . VAL A 1 267 ? -33.882 2.395 68.488 1.00 44.09 267 VAL A O 1
#

Sequence (267 aa):
MGWNNIPVEVREFPNQEAEIEALLLENADRKKTNEQKVREAIAWERIEKAKAKQRQQIAAATTNKKLGRSVQTTLVENFPVSSPGQTRDKVAKLVGLGSGRNYSKAKKVVTAIDQLLQQGNDKSALDLRKALNEQSVDAATKLIKAHPTQSARQTDDPQRSCWNCQFCSKEQVKDNHTFYCYKFGLLSFLEKDAQTRGEECLAWRYRWSDSDGCQSIPKNSCFTLTLPSHLQTMFEDAARASGMTLVDWICHHLLQATQSSKIPLEV

Radius of gyration: 32.22 Å; chains: 1; bounding box: 69×66×96 Å

pLDDT: mean 78.52, std 16.29, range [30.33, 95.25]

Foldseek 3Di:
DPDPDDDDDDDDDPDPLRVLVVVLVVCQPPDDFLLRLLVNLVSQLVSVVVVVVVVVVVVVVVVCVVVVHDPVPCPDDPPPDDPPAPSLQVSCVSSVVHGSVLSVLLNVLSVVLVVCVVVVVPVLSVVLSCCPGPPHSVSSSVSCVVCVPCPPPPPDPPQFFLVQFLQWDPDDDPDPQWTQGVVPGIDGCPVPHGRRCRVPDPNGDGNPDDDPDDPDPDDPPDDDDDDDPVVVVVLCVVCVVVVHHSVVSVVVVVVVVVVVPPDDPDD